Protein AF-A0A9P1H742-F1 (afdb_monomer_lite)

Sequence (210 aa):
MGEQTYDDGISDISDKVGVILSELGEQEESYAHGLDEARNALKSIRNTEKSVQPSRDSKSKIADEIQKLKFKEPQSPRLVVLEQELVRAEAENLVAEAQLSNVTRQKLKEAYNAEFLATIERAEKQLILAKHGRRLLALLDDAPMVPGDRRPVYPHGAQARQILNDAEDDLRDWRPEADAYGTPESRSPTNSFRGRISQLMKQMRLILPQ

Structure (mmCIF, N/CA/C/O backbone):
data_AF-A0A9P1H742-F1
#
_entry.id   AF-A0A9P1H742-F1
#
loop_
_atom_site.group_PDB
_atom_site.id
_atom_site.type_symbol
_atom_site.label_atom_id
_atom_site.label_alt_id
_atom_site.label_comp_id
_atom_site.label_asym_id
_atom_site.label_entity_id
_atom_site.label_seq_id
_atom_site.pdbx_PDB_ins_code
_atom_site.Cartn_x
_atom_site.Cartn_y
_atom_site.Cartn_z
_atom_site.occupancy
_atom_site.B_iso_or_equiv
_atom_site.auth_seq_id
_atom_site.auth_comp_id
_atom_site.auth_asym_id
_atom_site.auth_atom_id
_atom_site.pdbx_PDB_model_num
ATOM 1 N N . MET A 1 1 ? 23.689 12.671 -16.572 1.00 54.28 1 MET A N 1
ATOM 2 C CA . MET A 1 1 ? 24.929 11.915 -16.240 1.00 54.28 1 MET A CA 1
ATOM 3 C C . MET A 1 1 ? 25.725 11.761 -17.531 1.00 54.28 1 MET A C 1
ATOM 5 O O . MET A 1 1 ? 25.100 11.707 -18.572 1.00 54.28 1 MET A O 1
ATOM 9 N N . GLY A 1 2 ? 27.062 11.721 -17.518 1.00 60.31 2 GLY A N 1
ATOM 10 C CA . GLY A 1 2 ? 27.837 11.441 -18.744 1.00 60.31 2 GLY A CA 1
ATOM 11 C C . GLY A 1 2 ? 27.998 12.591 -19.753 1.00 60.31 2 GLY A C 1
ATOM 12 O O . GLY A 1 2 ? 28.730 12.420 -20.718 1.00 60.31 2 GLY A O 1
ATOM 13 N N . GLU A 1 3 ? 27.437 13.779 -19.513 1.00 60.44 3 GLU A N 1
ATOM 14 C CA . GLU A 1 3 ? 27.569 14.954 -20.406 1.00 60.44 3 GLU A CA 1
ATOM 15 C C . GLU A 1 3 ? 29.028 15.339 -20.712 1.00 60.44 3 GLU A C 1
ATOM 17 O O . GLU A 1 3 ? 29.344 15.814 -21.796 1.00 60.44 3 GLU A O 1
ATOM 22 N N . GLN A 1 4 ? 29.948 15.071 -19.781 1.00 68.62 4 GLN A N 1
ATOM 23 C CA . GLN A 1 4 ? 31.378 15.352 -19.955 1.00 68.62 4 GLN A CA 1
ATOM 24 C C . GLN A 1 4 ? 32.084 14.384 -20.918 1.00 68.62 4 GLN A C 1
ATOM 26 O O . GLN A 1 4 ? 33.237 14.616 -21.276 1.00 68.62 4 GLN A O 1
ATOM 31 N N . THR A 1 5 ? 31.417 13.298 -21.325 1.00 71.62 5 THR A N 1
ATOM 32 C CA . THR A 1 5 ? 31.953 12.330 -22.293 1.00 71.62 5 THR A CA 1
ATOM 33 C C . THR A 1 5 ? 31.688 12.733 -23.742 1.00 71.62 5 THR A C 1
ATOM 35 O O . THR A 1 5 ? 32.347 12.196 -24.628 1.00 71.62 5 THR A O 1
ATOM 38 N N . TYR A 1 6 ? 30.769 13.684 -23.980 1.00 75.00 6 TYR A N 1
ATOM 39 C CA . TYR A 1 6 ? 30.275 14.049 -25.316 1.00 75.00 6 TYR A CA 1
ATOM 40 C C . TYR A 1 6 ? 29.787 12.832 -26.129 1.00 75.00 6 TYR A C 1
ATOM 42 O O . TYR A 1 6 ? 29.908 12.803 -27.352 1.00 75.00 6 TYR A O 1
ATOM 50 N N . ASP A 1 7 ? 29.279 11.807 -25.438 1.00 87.19 7 ASP A N 1
ATOM 51 C CA . ASP A 1 7 ? 28.741 10.585 -26.027 1.00 87.19 7 ASP A CA 1
ATOM 52 C C . ASP A 1 7 ? 27.216 10.698 -26.146 1.00 87.19 7 ASP A C 1
ATOM 54 O O . ASP A 1 7 ? 26.488 10.622 -25.150 1.00 87.19 7 ASP A O 1
ATOM 58 N N . ASP A 1 8 ? 26.743 10.886 -27.379 1.00 89.19 8 ASP A N 1
ATOM 59 C CA . ASP A 1 8 ? 25.321 11.047 -27.696 1.00 89.19 8 ASP A CA 1
ATOM 60 C C . ASP A 1 8 ? 24.476 9.856 -27.216 1.00 89.19 8 ASP A C 1
ATOM 62 O O . ASP A 1 8 ? 23.338 10.042 -26.7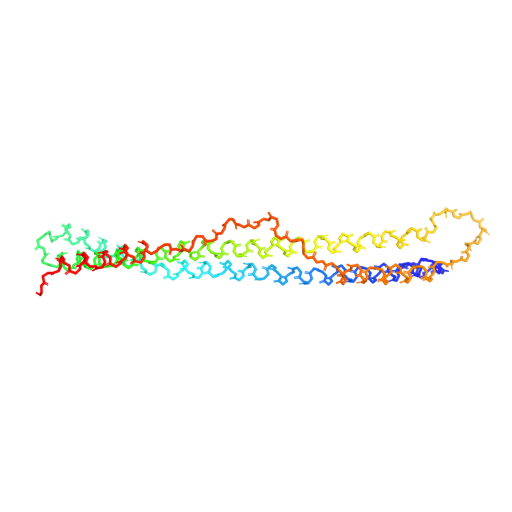85 1.00 89.19 8 ASP A O 1
ATOM 66 N N . GLY A 1 9 ? 25.030 8.636 -27.246 1.00 91.69 9 GLY A N 1
ATOM 67 C CA . GLY A 1 9 ? 24.339 7.434 -26.785 1.00 91.69 9 GLY A CA 1
ATOM 68 C C . GLY A 1 9 ? 24.156 7.428 -25.271 1.00 91.69 9 GLY A C 1
ATOM 69 O O . GLY A 1 9 ? 23.067 7.133 -24.779 1.00 91.69 9 GLY A O 1
ATOM 70 N N . ILE A 1 10 ? 25.189 7.816 -24.518 1.00 93.25 10 ILE A N 1
ATOM 71 C CA . ILE A 1 10 ? 25.082 7.952 -23.058 1.00 93.25 10 ILE A CA 1
ATOM 72 C C . ILE A 1 10 ? 24.072 9.043 -22.698 1.00 93.25 10 ILE A C 1
ATOM 74 O O . ILE A 1 10 ? 23.239 8.815 -21.820 1.00 93.25 10 ILE A O 1
ATOM 78 N N . SER A 1 11 ? 24.117 10.197 -23.374 1.00 92.56 11 SER A N 1
ATOM 79 C CA . SER A 1 11 ? 23.165 11.287 -23.137 1.00 92.56 11 SER A CA 1
ATOM 80 C C . SER A 1 11 ? 21.729 10.807 -23.358 1.00 92.56 11 SER A C 1
ATOM 82 O O . SER A 1 11 ? 20.929 10.832 -22.424 1.00 92.56 11 SER A O 1
ATOM 84 N N . ASP A 1 12 ? 21.435 10.269 -24.547 1.00 93.94 12 ASP A N 1
ATOM 85 C CA . ASP A 1 12 ? 20.087 9.852 -24.941 1.00 93.94 12 ASP A CA 1
ATOM 86 C C . ASP A 1 12 ? 19.509 8.755 -24.036 1.00 93.94 12 ASP A C 1
ATOM 88 O O . ASP A 1 12 ? 18.357 8.841 -23.598 1.00 93.94 12 ASP A O 1
ATOM 92 N N . ILE A 1 13 ? 20.307 7.727 -23.730 1.00 96.06 13 ILE A N 1
ATOM 93 C CA . ILE A 1 13 ? 19.869 6.625 -22.869 1.00 96.06 13 ILE A CA 1
ATOM 94 C C . ILE A 1 13 ? 19.706 7.097 -21.426 1.00 96.06 13 ILE A C 1
ATOM 96 O O . ILE A 1 13 ? 18.728 6.717 -20.783 1.00 96.06 13 ILE A O 1
ATOM 100 N N . SER A 1 14 ? 20.602 7.944 -20.911 1.00 95.44 14 SER A N 1
ATOM 101 C CA . SER A 1 14 ? 20.490 8.441 -19.536 1.00 95.44 14 SER A CA 1
ATOM 102 C C . SER A 1 14 ? 19.259 9.327 -19.328 1.00 95.44 14 SER A C 1
ATOM 104 O O . SER A 1 14 ? 18.587 9.179 -18.306 1.00 95.44 14 SER A O 1
ATOM 106 N N . ASP A 1 15 ? 18.898 10.152 -20.316 1.00 95.19 15 ASP A N 1
ATOM 107 C CA . ASP A 1 15 ? 17.682 10.969 -20.279 1.00 95.19 15 ASP A CA 1
ATOM 108 C C . ASP A 1 15 ? 16.426 10.088 -20.223 1.00 95.19 15 ASP A C 1
ATOM 110 O O . ASP A 1 15 ? 15.534 10.299 -19.401 1.00 95.19 15 ASP A O 1
ATOM 114 N N . LYS A 1 16 ? 16.370 9.037 -21.050 1.00 96.81 16 LYS A N 1
ATOM 115 C CA . LYS A 1 16 ? 15.223 8.113 -21.106 1.00 96.81 16 LYS A CA 1
ATOM 116 C C . LYS A 1 16 ? 15.131 7.208 -19.884 1.00 96.81 16 LYS A C 1
ATOM 118 O O . LYS A 1 16 ? 14.034 6.933 -19.407 1.00 96.81 16 LYS A O 1
ATOM 123 N N . VAL A 1 17 ? 16.268 6.773 -19.344 1.00 97.75 17 VAL A N 1
ATOM 124 C CA . VAL A 1 17 ? 16.312 6.093 -18.043 1.00 97.75 17 VAL A CA 1
ATOM 125 C C . VAL A 1 17 ? 15.802 7.028 -16.947 1.00 97.75 17 VAL A C 1
ATOM 127 O O . VAL A 1 17 ? 15.064 6.576 -16.079 1.00 97.75 17 VAL A O 1
ATOM 130 N N . GLY A 1 18 ? 16.118 8.325 -17.020 1.00 97.31 18 GLY A N 1
ATOM 131 C CA . GLY A 1 18 ? 15.542 9.349 -16.150 1.00 97.31 18 GLY A CA 1
ATOM 132 C C . GLY A 1 18 ? 14.013 9.334 -16.159 1.00 97.31 18 GLY A C 1
ATOM 133 O O . GLY A 1 18 ? 13.414 9.293 -15.091 1.00 97.31 18 GLY A O 1
ATOM 134 N N . VAL A 1 19 ? 13.388 9.253 -17.339 1.00 97.88 19 VAL A N 1
ATOM 135 C CA . VAL A 1 19 ? 11.921 9.139 -17.472 1.00 97.88 19 VAL A CA 1
ATOM 136 C C . VAL A 1 19 ? 11.381 7.880 -16.782 1.00 97.88 19 VAL A C 1
ATOM 138 O O . VAL A 1 19 ? 10.447 7.973 -15.993 1.00 97.88 19 VAL A O 1
ATOM 141 N N . ILE A 1 20 ? 11.997 6.711 -17.006 1.00 97.94 20 ILE A N 1
ATOM 142 C CA . ILE A 1 20 ? 11.591 5.460 -16.336 1.00 97.94 20 ILE A CA 1
ATOM 143 C C . ILE A 1 20 ? 11.719 5.572 -14.808 1.00 97.94 20 ILE A C 1
ATOM 145 O O . ILE A 1 20 ? 10.862 5.081 -14.077 1.00 97.94 20 ILE A O 1
ATOM 149 N N . LEU A 1 21 ? 12.786 6.206 -14.311 1.00 97.31 21 LEU A N 1
ATOM 150 C CA . LEU A 1 21 ? 13.003 6.404 -12.875 1.00 97.31 21 LEU A CA 1
ATOM 151 C C . LEU A 1 21 ? 12.005 7.397 -12.267 1.00 97.31 21 LEU A C 1
ATOM 153 O O . LEU A 1 21 ? 11.572 7.186 -11.136 1.00 97.31 21 LEU A O 1
ATOM 157 N N . SER A 1 22 ? 11.630 8.447 -13.001 1.00 97.31 22 SER A N 1
ATOM 158 C CA . SER A 1 22 ? 10.560 9.364 -12.597 1.00 97.31 22 SER A CA 1
ATOM 159 C C . SER A 1 22 ? 9.235 8.623 -12.449 1.00 97.31 22 SER A C 1
ATOM 161 O O . SER A 1 22 ? 8.614 8.712 -11.394 1.00 97.31 22 SER A O 1
ATOM 163 N N . GLU A 1 23 ? 8.869 7.808 -13.437 1.00 97.44 23 GLU A N 1
ATOM 164 C CA . GLU A 1 23 ? 7.641 7.010 -13.408 1.00 97.44 23 GLU A CA 1
ATOM 165 C C . GLU A 1 23 ? 7.644 5.984 -12.259 1.00 97.44 23 GLU A C 1
ATOM 167 O O . GLU A 1 23 ? 6.651 5.825 -11.555 1.00 97.44 23 GLU A O 1
ATOM 172 N N . LEU A 1 24 ? 8.783 5.334 -11.979 1.00 95.69 24 LEU A N 1
ATOM 173 C CA . LEU A 1 24 ? 8.934 4.481 -10.789 1.00 95.69 24 LEU A CA 1
ATOM 174 C C . LEU A 1 24 ? 8.651 5.247 -9.486 1.00 95.69 24 LEU A C 1
ATOM 176 O O . LEU A 1 24 ? 8.107 4.661 -8.550 1.00 95.69 24 LEU A O 1
ATOM 180 N N . GLY A 1 25 ? 9.009 6.533 -9.428 1.00 95.38 25 GLY A N 1
ATOM 181 C CA . GLY A 1 25 ? 8.691 7.423 -8.314 1.00 95.38 25 GLY A CA 1
ATOM 182 C C . GLY A 1 25 ? 7.193 7.705 -8.180 1.00 95.38 25 GLY A C 1
ATOM 183 O O . GLY A 1 25 ? 6.672 7.660 -7.067 1.00 95.38 25 GLY A O 1
ATOM 184 N N . GLU A 1 26 ? 6.485 7.913 -9.292 1.00 94.69 26 GLU A N 1
ATOM 185 C CA . GLU A 1 26 ? 5.024 8.102 -9.295 1.00 94.69 26 GLU A CA 1
ATOM 186 C C . GLU A 1 26 ? 4.288 6.858 -8.764 1.00 94.69 26 GLU A C 1
ATOM 188 O O . GLU A 1 26 ? 3.326 6.968 -7.998 1.00 94.69 26 GLU A O 1
ATOM 193 N N . GLN A 1 27 ? 4.796 5.656 -9.066 1.00 95.31 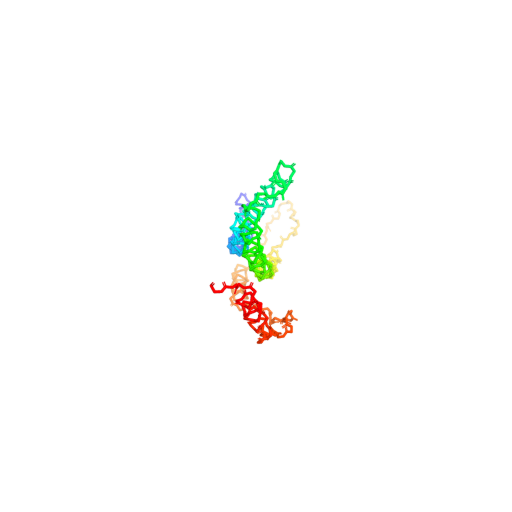27 GLN A N 1
ATOM 194 C CA . GLN A 1 27 ? 4.242 4.414 -8.512 1.00 95.31 27 GLN A CA 1
ATOM 195 C C . GLN A 1 27 ? 4.388 4.321 -6.981 1.00 95.31 27 GLN A C 1
ATOM 197 O O . GLN A 1 27 ? 3.531 3.736 -6.316 1.00 95.31 27 GLN A O 1
ATOM 202 N N . GLU A 1 28 ? 5.437 4.906 -6.393 1.00 96.25 28 GLU A N 1
ATOM 203 C CA . GLU A 1 28 ? 5.601 4.949 -4.933 1.00 96.25 28 GLU A CA 1
ATOM 204 C C . GLU A 1 28 ? 4.621 5.927 -4.267 1.00 96.25 28 GLU A C 1
ATOM 206 O O . GLU A 1 28 ? 4.132 5.648 -3.170 1.00 96.25 28 GLU A O 1
ATOM 211 N N . GLU A 1 29 ? 4.278 7.038 -4.926 1.00 95.25 29 GLU A N 1
ATOM 212 C CA . GLU A 1 29 ? 3.244 7.961 -4.439 1.00 95.25 29 GLU A CA 1
ATOM 213 C C . GLU A 1 29 ? 1.861 7.292 -4.437 1.00 95.25 29 GLU A C 1
ATOM 215 O O . GLU A 1 29 ? 1.155 7.315 -3.424 1.00 95.25 29 GLU A O 1
ATOM 220 N N . SER A 1 30 ? 1.510 6.595 -5.523 1.00 92.75 30 SER A N 1
ATOM 221 C CA . SER A 1 30 ? 0.274 5.805 -5.596 1.00 92.75 30 SER A CA 1
ATOM 222 C C . SER A 1 30 ? 0.216 4.720 -4.509 1.00 92.75 30 SER A C 1
ATOM 224 O O . SER A 1 30 ? -0.783 4.589 -3.794 1.00 92.75 30 SER A O 1
ATOM 226 N N . TYR A 1 31 ? 1.319 3.994 -4.301 1.00 96.88 31 TYR A N 1
ATOM 227 C CA . TYR A 1 31 ? 1.418 2.991 -3.241 1.00 96.88 31 TYR A CA 1
ATOM 228 C C . TYR A 1 31 ? 1.253 3.596 -1.838 1.00 96.88 31 TYR A C 1
ATOM 230 O O . TYR A 1 31 ? 0.557 3.025 -0.991 1.00 96.88 31 TYR A O 1
ATOM 238 N N . ALA A 1 32 ? 1.840 4.769 -1.583 1.00 97.31 32 ALA A N 1
ATOM 239 C CA . ALA A 1 32 ? 1.686 5.472 -0.313 1.00 97.31 32 ALA A CA 1
ATOM 240 C C . ALA A 1 32 ? 0.215 5.815 -0.017 1.00 97.31 32 ALA A C 1
ATOM 242 O O . ALA A 1 32 ? -0.232 5.633 1.120 1.00 97.31 32 ALA A O 1
ATOM 243 N N . HIS A 1 33 ? -0.559 6.222 -1.029 1.00 94.56 33 HIS A N 1
ATOM 244 C CA . HIS A 1 33 ? -2.001 6.434 -0.879 1.00 94.56 33 HIS A CA 1
ATOM 245 C C . HIS A 1 33 ? -2.743 5.152 -0.476 1.00 94.56 33 HIS A C 1
ATOM 247 O O . HIS A 1 33 ? -3.530 5.180 0.472 1.00 94.56 33 HIS A O 1
ATOM 253 N N . GLY A 1 34 ? -2.442 4.014 -1.111 1.00 91.44 34 GLY A N 1
ATOM 254 C CA . GLY A 1 34 ? -3.025 2.720 -0.733 1.00 91.44 34 GLY A CA 1
ATOM 255 C C . GLY A 1 34 ? -2.703 2.310 0.714 1.00 91.44 34 GLY A C 1
ATOM 256 O O . GLY A 1 34 ? -3.569 1.820 1.446 1.00 91.44 34 GLY A O 1
ATOM 257 N N . LEU A 1 35 ? -1.482 2.584 1.186 1.00 96.50 35 LEU A N 1
ATOM 258 C CA . LEU A 1 35 ? -1.107 2.354 2.588 1.00 96.50 35 LEU A CA 1
ATOM 259 C C . LEU A 1 35 ? -1.863 3.258 3.569 1.00 96.50 35 LEU A C 1
ATOM 261 O O . LEU A 1 35 ? -2.176 2.838 4.691 1.00 96.50 35 LEU A O 1
ATOM 265 N N . ASP A 1 36 ? -2.165 4.494 3.179 1.00 97.81 36 ASP A N 1
ATOM 266 C CA . ASP A 1 36 ? -2.952 5.406 4.006 1.00 97.81 36 ASP A CA 1
ATOM 267 C C . ASP A 1 36 ? -4.408 4.944 4.151 1.00 97.81 36 ASP A C 1
ATOM 269 O O . ASP A 1 36 ? -4.974 5.044 5.248 1.00 97.81 36 ASP A O 1
ATOM 273 N N . GLU A 1 37 ? -5.001 4.363 3.106 1.00 94.12 37 GLU A N 1
ATOM 274 C CA . GLU A 1 37 ? -6.321 3.726 3.183 1.00 94.12 37 GLU A CA 1
ATOM 275 C C . GLU A 1 37 ? -6.332 2.564 4.184 1.00 94.12 37 GLU A C 1
ATOM 277 O O . GLU A 1 37 ? -7.158 2.545 5.109 1.00 94.12 37 GLU A O 1
ATOM 282 N N . ALA A 1 38 ? -5.359 1.652 4.080 1.00 96.38 38 ALA A N 1
ATOM 283 C CA . ALA A 1 38 ? -5.197 0.542 5.017 1.00 96.38 38 ALA A CA 1
ATOM 284 C C . ALA A 1 38 ? -5.050 1.043 6.465 1.00 96.38 38 ALA A C 1
ATOM 286 O O . ALA A 1 38 ? -5.739 0.587 7.389 1.00 96.38 38 ALA A O 1
ATOM 287 N N . ARG A 1 39 ? -4.217 2.069 6.675 1.00 98.12 39 ARG A N 1
ATOM 288 C CA . ARG A 1 39 ? -4.045 2.714 7.983 1.00 98.12 39 ARG A CA 1
ATOM 289 C C . ARG A 1 39 ? -5.329 3.332 8.512 1.00 98.12 39 ARG A C 1
ATOM 291 O O . ARG A 1 39 ? -5.574 3.271 9.719 1.00 98.12 39 ARG A O 1
ATOM 298 N N . ASN A 1 40 ? -6.145 3.945 7.663 1.00 97.75 40 ASN A N 1
ATOM 299 C CA . ASN A 1 40 ? -7.406 4.547 8.082 1.00 97.75 40 ASN A CA 1
ATOM 300 C C . ASN A 1 40 ? -8.407 3.488 8.564 1.00 97.75 40 ASN A C 1
ATOM 302 O O . ASN A 1 40 ? -9.036 3.691 9.607 1.00 97.75 40 ASN A O 1
ATOM 306 N N . ALA A 1 41 ? -8.473 2.326 7.908 1.00 96.31 41 ALA A N 1
ATOM 307 C CA . ALA A 1 41 ? -9.270 1.195 8.384 1.00 96.31 41 ALA A CA 1
ATOM 308 C C . ALA A 1 41 ? -8.787 0.679 9.757 1.00 96.31 41 ALA A C 1
ATOM 310 O O . ALA A 1 41 ? -9.600 0.475 10.664 1.00 96.31 41 ALA A O 1
ATOM 311 N N . LEU A 1 42 ? -7.471 0.565 9.975 1.00 97.88 42 LEU A N 1
ATOM 312 C CA . LEU A 1 42 ? -6.909 0.191 11.284 1.00 97.88 42 LEU A CA 1
ATOM 313 C C . LEU A 1 42 ? -7.187 1.246 12.371 1.00 97.88 42 LEU A C 1
ATOM 315 O O . LEU A 1 42 ? -7.487 0.902 13.519 1.00 97.88 42 LEU A O 1
ATOM 319 N N . LYS A 1 43 ? -7.157 2.543 12.029 1.00 98.25 43 LYS A N 1
ATOM 320 C CA . LYS A 1 43 ? -7.564 3.616 12.955 1.00 98.25 43 LYS A CA 1
ATOM 321 C C . LYS A 1 43 ? -9.022 3.453 13.383 1.00 98.25 43 LYS A C 1
ATOM 323 O O . LYS A 1 43 ? -9.319 3.713 14.550 1.00 98.25 43 LYS A O 1
ATOM 328 N N . SER A 1 44 ? -9.917 3.016 12.491 1.00 97.25 44 SER A N 1
ATOM 329 C CA . SER A 1 44 ? -11.311 2.731 12.850 1.00 97.25 44 SER A CA 1
ATOM 330 C C . SER A 1 44 ? -11.411 1.644 13.919 1.00 97.25 44 SER A C 1
ATOM 332 O O . SER A 1 44 ? -12.112 1.863 14.901 1.00 97.25 44 SER A O 1
ATOM 334 N N . ILE A 1 45 ? -10.654 0.543 13.797 1.00 98.06 45 ILE A N 1
ATOM 335 C CA . ILE A 1 45 ? -10.604 -0.526 14.817 1.00 98.06 45 ILE A CA 1
ATOM 336 C C . ILE A 1 45 ? -10.225 0.057 16.177 1.00 98.06 45 ILE A C 1
ATOM 338 O O . ILE A 1 45 ? -10.976 -0.059 17.143 1.00 98.06 45 ILE A O 1
ATOM 342 N N . ARG A 1 46 ? -9.097 0.771 16.234 1.00 98.25 46 ARG A N 1
ATOM 343 C CA . ARG A 1 46 ? -8.599 1.395 17.466 1.00 98.25 46 ARG A CA 1
ATOM 344 C C . ARG A 1 46 ? -9.617 2.366 18.076 1.00 98.25 46 ARG A C 1
ATOM 346 O O . ARG A 1 46 ? -9.752 2.452 19.295 1.00 98.25 46 ARG A O 1
ATOM 353 N N . ASN A 1 47 ? -10.304 3.151 17.248 1.00 97.88 47 ASN A N 1
ATOM 354 C CA . ASN A 1 47 ? -11.312 4.097 17.724 1.00 97.88 47 ASN A CA 1
ATOM 355 C C . ASN A 1 47 ? -12.537 3.361 18.295 1.00 97.88 47 ASN A C 1
ATOM 357 O O . ASN A 1 47 ? -13.040 3.758 19.346 1.00 97.88 47 ASN A O 1
ATOM 361 N N . THR A 1 48 ? -12.969 2.265 17.665 1.00 96.94 48 THR A N 1
ATOM 362 C CA . THR A 1 48 ? -14.030 1.399 18.195 1.00 96.94 48 THR A CA 1
ATOM 363 C C . THR A 1 48 ? -13.613 0.759 19.518 1.00 96.94 48 THR A C 1
ATOM 365 O O . THR A 1 48 ? -14.371 0.838 20.482 1.00 96.94 48 THR A O 1
ATOM 368 N N . GLU A 1 49 ? -12.394 0.228 19.630 1.00 97.19 49 GLU A N 1
ATOM 369 C CA . GLU A 1 49 ? -11.866 -0.317 20.891 1.00 97.19 49 GLU A CA 1
ATOM 370 C C . GLU A 1 49 ? -11.908 0.710 22.024 1.00 97.19 49 GLU A C 1
ATOM 372 O O . GLU A 1 49 ? -12.382 0.410 23.120 1.00 97.19 49 GLU A O 1
ATOM 377 N N . LYS A 1 50 ? -11.471 1.947 21.753 1.00 98.00 50 LYS A N 1
ATOM 378 C CA . LYS A 1 50 ? -11.554 3.048 22.722 1.00 98.00 50 LYS A CA 1
ATOM 379 C C . LYS A 1 50 ? -12.993 3.352 23.130 1.00 98.00 50 LYS A C 1
ATOM 381 O O . LYS A 1 50 ? -13.235 3.619 24.301 1.00 98.00 50 LYS A O 1
ATOM 386 N N . SER A 1 51 ? -13.940 3.292 22.194 1.00 96.81 51 SER A N 1
ATOM 387 C CA . SER A 1 51 ? -15.356 3.560 22.477 1.00 96.81 51 SER A CA 1
ATOM 388 C C . SER A 1 51 ? -16.034 2.486 23.337 1.00 96.81 51 SER A C 1
ATOM 390 O O . SER A 1 51 ? -17.029 2.785 23.990 1.00 96.81 51 SER A O 1
ATOM 392 N N . VAL A 1 52 ? -15.485 1.264 23.390 1.00 97.75 52 VAL A N 1
ATOM 393 C CA . VAL A 1 52 ? -15.997 0.170 24.239 1.00 97.75 52 VAL A CA 1
ATOM 394 C C . VAL A 1 52 ? -15.500 0.268 25.686 1.00 97.75 52 VAL A C 1
ATOM 396 O O . VAL A 1 52 ? -16.184 -0.194 26.599 1.00 97.75 52 VAL A O 1
ATOM 399 N N . GLN A 1 53 ? -14.354 0.916 25.931 1.00 97.62 53 GLN A N 1
ATOM 400 C CA . GLN A 1 53 ? -13.766 1.017 27.276 1.00 97.62 53 GLN A CA 1
ATOM 401 C C . GLN A 1 53 ? -14.721 1.569 28.352 1.00 97.62 53 GLN A C 1
ATOM 403 O O . GLN A 1 53 ? -14.818 0.945 29.405 1.00 97.62 53 GLN A O 1
ATOM 408 N N . PRO A 1 54 ? -15.515 2.633 28.111 1.00 97.75 54 PRO A N 1
ATOM 409 C CA . PRO A 1 54 ? -16.468 3.125 29.108 1.00 97.75 54 PRO A CA 1
ATOM 410 C C . PRO A 1 54 ? -17.486 2.074 29.574 1.00 97.75 54 PRO A C 1
ATOM 412 O O . PRO A 1 54 ? -17.862 2.063 30.744 1.00 97.75 54 PRO A O 1
ATOM 415 N N . SER A 1 55 ? -17.917 1.173 28.684 1.00 96.94 55 SER A N 1
ATOM 416 C CA . SER A 1 55 ? -18.857 0.100 29.031 1.00 96.94 55 SER A CA 1
ATOM 417 C C . SER A 1 55 ? -18.196 -0.972 29.907 1.00 96.94 55 SER A C 1
ATOM 419 O O . SER A 1 55 ? -18.782 -1.409 30.902 1.00 96.94 55 SER A O 1
ATOM 421 N N . ARG A 1 56 ? -16.939 -1.332 29.605 1.00 98.06 56 ARG A N 1
ATOM 422 C CA . ARG A 1 56 ? -16.121 -2.228 30.443 1.00 98.06 56 ARG A CA 1
ATOM 423 C C . ARG A 1 56 ? -15.907 -1.643 31.838 1.00 98.06 56 ARG A C 1
ATOM 425 O O . ARG A 1 56 ? -16.163 -2.322 32.832 1.00 98.06 56 ARG A O 1
ATOM 432 N N . ASP A 1 57 ? -15.509 -0.374 31.898 1.00 97.88 57 ASP A N 1
ATOM 433 C CA . ASP A 1 57 ? -15.261 0.346 33.146 1.00 97.88 57 ASP A CA 1
ATOM 434 C C . ASP A 1 57 ? -16.533 0.471 33.988 1.00 97.88 57 ASP A C 1
ATOM 436 O O . ASP A 1 57 ? -16.492 0.266 35.199 1.00 97.88 57 ASP A O 1
ATOM 440 N N . SER A 1 58 ? -17.673 0.790 33.365 1.00 97.00 58 SER A N 1
ATOM 441 C CA . SER A 1 58 ? -18.962 0.889 34.057 1.00 97.00 58 SER A CA 1
ATOM 442 C C . SER A 1 58 ? -19.368 -0.448 34.679 1.00 97.00 58 SER A C 1
ATOM 444 O O . SER A 1 58 ? -19.681 -0.481 35.870 1.00 97.00 58 SER A O 1
ATOM 446 N N . LYS A 1 59 ? -19.271 -1.554 33.926 1.00 97.69 59 LYS A N 1
ATOM 447 C CA . LYS A 1 59 ? -19.517 -2.904 34.455 1.00 97.69 59 LYS A CA 1
ATOM 448 C C . LYS A 1 59 ? -18.605 -3.211 35.650 1.00 97.69 59 LYS A C 1
ATOM 450 O O . LYS A 1 59 ? -19.088 -3.683 36.678 1.00 97.69 59 LYS A O 1
ATOM 455 N N . SER A 1 60 ? -17.300 -2.957 35.517 1.00 97.94 60 SER A N 1
ATOM 456 C CA . SER A 1 60 ? -16.323 -3.247 36.576 1.00 97.94 60 SER A CA 1
ATOM 457 C C . SER A 1 60 ? -16.598 -2.437 37.841 1.00 97.94 60 SER A C 1
ATOM 459 O O . SER A 1 60 ? -16.594 -2.993 38.934 1.00 97.94 60 SER A O 1
ATOM 461 N N . LYS A 1 61 ? -16.894 -1.138 37.701 1.00 98.06 61 LYS A N 1
ATOM 462 C CA . LYS A 1 61 ? -17.193 -0.253 38.836 1.00 98.06 61 LYS A CA 1
ATOM 463 C C . LYS A 1 61 ? -18.408 -0.730 39.629 1.00 98.06 61 LYS A C 1
ATOM 465 O O . LYS A 1 61 ? -18.321 -0.828 40.848 1.00 98.06 61 LYS A O 1
ATOM 470 N N . ILE A 1 62 ? -19.501 -1.089 38.950 1.00 97.38 62 ILE A N 1
ATOM 471 C CA . ILE A 1 62 ? -20.714 -1.589 39.617 1.00 97.38 62 ILE A CA 1
ATOM 472 C C . ILE A 1 62 ? -20.421 -2.918 40.333 1.00 97.38 62 ILE A C 1
ATOM 474 O O . ILE A 1 62 ? -20.829 -3.109 41.478 1.00 97.38 62 ILE A O 1
ATOM 478 N N . ALA A 1 63 ? -19.664 -3.823 39.704 1.00 97.56 63 ALA A N 1
ATOM 479 C CA . ALA A 1 63 ? -19.268 -5.085 40.331 1.00 97.56 63 ALA A CA 1
ATOM 480 C C . ALA A 1 63 ? -18.429 -4.869 41.608 1.00 97.56 63 ALA A C 1
ATOM 482 O O . ALA A 1 63 ? -18.688 -5.508 42.633 1.00 97.56 63 ALA A O 1
ATOM 483 N N . ASP A 1 64 ? -17.476 -3.934 41.578 1.00 97.88 64 ASP A N 1
ATOM 484 C CA . ASP A 1 64 ? -16.651 -3.577 42.736 1.00 97.88 64 ASP A CA 1
ATOM 485 C C . ASP A 1 64 ? -17.479 -2.937 43.862 1.00 97.88 64 ASP A C 1
ATOM 487 O O . ASP A 1 64 ? -17.249 -3.206 45.045 1.00 97.88 64 ASP A O 1
ATOM 491 N N . GLU A 1 65 ? -18.451 -2.088 43.517 1.00 96.94 65 GLU A N 1
ATOM 492 C CA . GLU A 1 65 ? -19.386 -1.484 44.473 1.00 96.94 65 GLU A CA 1
ATOM 493 C C . GLU A 1 65 ? -20.253 -2.542 45.160 1.00 96.94 65 GLU A C 1
ATOM 495 O O . GLU A 1 65 ? -20.387 -2.515 46.387 1.00 96.94 65 GLU A O 1
ATOM 500 N N . ILE A 1 66 ? -20.753 -3.528 44.407 1.00 96.94 66 ILE A N 1
ATOM 501 C CA . ILE A 1 66 ? -21.486 -4.673 44.962 1.00 96.94 66 ILE A CA 1
ATOM 502 C C . ILE A 1 66 ? -20.605 -5.454 45.934 1.00 96.94 66 ILE A C 1
ATOM 504 O O . ILE A 1 66 ? -21.045 -5.743 47.045 1.00 96.94 66 ILE A O 1
ATOM 508 N N . GLN A 1 67 ? -19.365 -5.791 45.564 1.00 96.75 67 GLN A N 1
ATOM 509 C CA . GLN A 1 67 ? -18.473 -6.543 46.454 1.00 96.75 67 GLN A CA 1
ATOM 510 C C . GLN A 1 67 ? -18.184 -5.785 47.753 1.00 96.75 67 GLN A C 1
ATOM 512 O O . GLN A 1 67 ? -18.279 -6.356 48.844 1.00 96.75 67 GLN A O 1
ATOM 517 N N . LYS A 1 68 ? -17.888 -4.484 47.654 1.00 96.62 68 LYS A N 1
ATOM 518 C CA . LYS A 1 68 ? -17.659 -3.625 48.824 1.00 96.62 68 LYS A CA 1
ATOM 519 C C . LYS A 1 68 ? -18.895 -3.545 49.718 1.00 96.62 68 LYS A C 1
ATOM 521 O O . LYS A 1 68 ? -18.753 -3.610 50.940 1.00 96.62 68 LYS A O 1
ATOM 526 N N . LEU A 1 69 ? -20.088 -3.415 49.135 1.00 95.50 69 LEU A N 1
ATOM 527 C CA . LEU A 1 69 ? -21.334 -3.327 49.893 1.00 95.50 69 LEU A CA 1
ATOM 528 C C . LEU A 1 69 ? -21.702 -4.670 50.536 1.00 95.50 69 LEU A C 1
ATOM 530 O O . LEU A 1 69 ? -22.055 -4.684 51.709 1.00 95.50 69 LEU A O 1
ATOM 534 N N . LYS A 1 70 ? -21.520 -5.798 49.836 1.00 94.44 70 LYS A N 1
ATOM 535 C CA . LYS A 1 70 ? -21.734 -7.148 50.391 1.00 94.44 70 LYS A CA 1
ATOM 536 C C . LYS A 1 70 ? -20.844 -7.426 51.600 1.00 94.44 70 LYS A C 1
ATOM 538 O O . LYS A 1 70 ? -21.297 -8.056 52.549 1.00 94.44 70 LYS A O 1
ATOM 543 N N . PHE A 1 71 ? -19.599 -6.949 51.579 1.00 95.12 71 PHE A N 1
ATOM 544 C CA . PHE A 1 71 ? -18.673 -7.121 52.698 1.00 95.12 71 PHE A CA 1
ATOM 545 C C . PHE A 1 71 ? -19.051 -6.273 53.923 1.00 95.12 71 PHE A C 1
ATOM 547 O O . PHE A 1 71 ? -18.930 -6.742 55.051 1.00 95.12 71 PHE A O 1
ATOM 554 N N . LYS A 1 72 ? -19.496 -5.027 53.716 1.00 95.56 72 LYS A N 1
ATOM 555 C CA . LYS A 1 72 ? -19.802 -4.087 54.809 1.00 95.56 72 LYS A CA 1
ATOM 556 C C . LYS A 1 72 ? -21.217 -4.239 55.366 1.00 95.56 72 LYS A C 1
ATOM 558 O O . LYS A 1 72 ? -21.404 -4.208 56.576 1.00 95.56 72 LYS A O 1
ATOM 563 N N . GLU A 1 73 ? -22.203 -4.370 54.485 1.00 94.62 73 GLU A N 1
ATOM 564 C CA . GLU A 1 73 ? -23.634 -4.341 54.801 1.00 94.62 73 GLU A CA 1
ATOM 565 C C . GLU A 1 73 ? -24.391 -5.386 53.955 1.00 94.62 73 GLU A C 1
ATOM 567 O O . GLU A 1 73 ? -25.122 -5.042 53.021 1.00 94.62 73 GLU A O 1
ATOM 572 N N . PRO A 1 74 ? -24.253 -6.686 54.269 1.00 90.81 74 PRO A N 1
ATOM 573 C CA . PRO A 1 74 ? -24.794 -7.774 53.449 1.00 90.81 74 PRO A CA 1
ATOM 574 C C . PRO A 1 74 ? -26.327 -7.797 53.341 1.00 90.81 74 PRO A C 1
ATOM 576 O O . PRO A 1 74 ? -26.858 -8.467 52.462 1.00 90.81 74 PRO A O 1
ATOM 579 N N . GLN A 1 75 ? -27.044 -7.083 54.213 1.00 92.12 75 GLN A N 1
ATOM 580 C CA . GLN A 1 75 ? -28.509 -6.968 54.173 1.00 92.12 75 GLN A CA 1
ATOM 581 C C . GLN A 1 75 ? -28.999 -5.610 53.652 1.00 92.12 75 GLN A C 1
ATOM 583 O O . GLN A 1 75 ? -30.171 -5.270 53.805 1.00 92.12 75 GLN A O 1
ATOM 588 N N . SER A 1 76 ? -28.115 -4.813 53.043 1.00 93.69 76 SER A N 1
ATOM 589 C CA . SER A 1 76 ? -28.498 -3.519 52.487 1.00 93.69 76 SER A CA 1
ATOM 590 C C . SER A 1 76 ? -29.481 -3.703 51.318 1.00 93.69 76 SER A C 1
ATOM 592 O O . SER A 1 76 ? -29.141 -4.382 50.347 1.00 93.69 76 SER A O 1
ATOM 594 N N . PRO A 1 77 ? -30.665 -3.060 51.324 1.00 91.81 77 PRO A N 1
ATOM 595 C CA . PRO A 1 77 ? -31.618 -3.145 50.212 1.00 91.81 77 PRO A CA 1
ATOM 596 C C . PRO A 1 77 ? -31.064 -2.541 48.910 1.00 91.81 77 PRO A C 1
ATOM 598 O O . PRO A 1 77 ? -31.532 -2.874 47.823 1.00 91.81 77 PRO A O 1
ATOM 601 N N . ARG A 1 78 ? -30.020 -1.699 48.998 1.00 93.62 78 ARG A N 1
ATOM 602 C CA . ARG A 1 78 ? -29.278 -1.173 47.840 1.00 93.62 78 ARG A CA 1
ATOM 603 C C . ARG A 1 78 ? -28.579 -2.256 47.018 1.00 93.62 78 ARG A C 1
ATOM 605 O O . ARG A 1 78 ? -28.329 -2.022 45.841 1.00 93.62 78 ARG A O 1
ATOM 612 N N . LEU A 1 79 ? -28.289 -3.424 47.600 1.00 94.75 79 LEU A N 1
ATOM 613 C CA . LEU A 1 79 ? -27.685 -4.538 46.865 1.00 94.75 79 LEU A CA 1
ATOM 614 C C . LEU A 1 79 ? -28.566 -4.996 45.704 1.00 94.75 79 LEU A C 1
ATOM 616 O O . LEU A 1 79 ? -28.048 -5.204 44.615 1.00 94.75 79 LEU A O 1
ATOM 620 N N . VAL A 1 80 ? -29.885 -5.067 45.906 1.00 94.44 80 VAL A N 1
ATOM 621 C CA . VAL A 1 80 ? -30.832 -5.488 44.861 1.00 94.44 80 VAL A CA 1
ATOM 622 C C . VAL A 1 80 ? -30.811 -4.514 43.680 1.00 94.44 80 VAL A C 1
ATOM 624 O O . VAL A 1 80 ? -30.832 -4.935 42.527 1.00 94.44 80 VAL A O 1
ATOM 627 N N . VAL A 1 81 ? -30.723 -3.211 43.962 1.00 95.38 81 VAL A N 1
ATOM 628 C CA . VAL A 1 81 ? -30.649 -2.167 42.929 1.00 95.38 81 VAL A CA 1
ATOM 629 C C . VAL A 1 81 ? -29.338 -2.272 42.148 1.00 95.38 81 VAL A C 1
ATOM 631 O O . VAL A 1 81 ? -29.368 -2.332 40.923 1.00 95.38 81 VAL A O 1
ATOM 634 N N . LEU A 1 82 ? -28.198 -2.369 42.840 1.00 96.44 82 LEU A N 1
ATOM 635 C CA . LEU A 1 82 ? -26.892 -2.505 42.188 1.00 96.44 82 LEU A CA 1
ATOM 636 C C . LEU A 1 82 ? -26.787 -3.799 41.368 1.00 96.44 82 LEU A C 1
ATOM 638 O O . LEU A 1 82 ? -26.200 -3.795 40.292 1.00 96.44 82 LEU A O 1
ATOM 642 N N . GLU A 1 83 ? -27.370 -4.905 41.835 1.00 96.38 83 GLU A N 1
ATOM 643 C CA . GLU A 1 83 ? -27.417 -6.161 41.078 1.00 96.38 83 GLU A CA 1
ATOM 644 C C . GLU A 1 83 ? -28.237 -6.015 39.787 1.00 96.38 83 GLU A C 1
ATOM 646 O O . GLU A 1 83 ? -27.815 -6.500 38.737 1.00 96.38 83 GLU A O 1
ATOM 651 N N . GLN A 1 84 ? -29.363 -5.297 39.824 1.00 96.00 84 GLN A N 1
ATOM 652 C CA . GLN A 1 84 ? -30.134 -4.980 38.618 1.00 96.00 84 GLN A CA 1
ATOM 653 C C . GLN A 1 84 ? -29.362 -4.055 37.663 1.00 96.00 84 GLN A C 1
ATOM 655 O O . GLN A 1 84 ? -29.365 -4.279 36.449 1.00 96.00 84 GLN A O 1
ATOM 660 N N . GLU A 1 85 ? -28.666 -3.046 38.190 1.00 96.88 85 GLU A N 1
ATOM 661 C CA . GLU A 1 85 ? -27.791 -2.169 37.402 1.00 96.88 85 GLU A CA 1
ATOM 662 C C . GLU A 1 85 ? -26.636 -2.946 36.762 1.00 96.88 85 GLU A C 1
ATOM 664 O O . GLU A 1 85 ? -26.333 -2.728 35.588 1.00 96.88 85 GLU A O 1
ATOM 669 N N . LEU A 1 86 ? -26.044 -3.907 37.481 1.00 97.19 86 LEU A N 1
ATOM 670 C CA . LEU A 1 86 ? -25.000 -4.776 36.947 1.00 97.19 86 LEU A CA 1
ATOM 671 C C . LEU A 1 86 ? -25.528 -5.599 35.771 1.00 97.19 86 LEU A C 1
ATOM 673 O O . LEU A 1 86 ? -24.894 -5.606 34.721 1.00 97.19 86 LEU A O 1
ATOM 677 N N . VAL A 1 87 ? -26.699 -6.233 35.900 1.00 97.75 87 VAL A N 1
ATOM 678 C CA . VAL A 1 87 ? -27.314 -7.006 34.802 1.00 97.75 87 VAL A CA 1
ATOM 679 C C . VAL A 1 87 ? -27.508 -6.137 33.555 1.00 97.75 87 VAL A C 1
ATOM 681 O O . VAL A 1 87 ? -27.258 -6.583 32.431 1.00 97.75 87 VAL A O 1
ATOM 684 N N . ARG A 1 88 ? -27.913 -4.874 33.731 1.00 95.88 88 ARG A N 1
ATOM 685 C CA . ARG A 1 88 ? -28.036 -3.926 32.619 1.00 95.88 88 ARG A CA 1
ATOM 686 C C . ARG A 1 88 ? -26.675 -3.580 32.006 1.00 95.88 88 ARG A C 1
ATOM 688 O O . ARG A 1 88 ? -26.534 -3.662 30.786 1.00 95.88 88 ARG A O 1
ATOM 695 N N . ALA A 1 89 ? -25.683 -3.241 32.827 1.00 97.19 89 ALA A N 1
ATOM 696 C CA . ALA A 1 89 ? -24.331 -2.923 32.367 1.00 97.19 89 ALA A CA 1
ATOM 697 C C . ALA A 1 89 ? -23.666 -4.113 31.650 1.00 97.19 89 ALA A C 1
ATOM 699 O O . ALA A 1 89 ? -22.937 -3.933 30.676 1.00 97.19 89 ALA A O 1
ATOM 700 N N . GLU A 1 90 ? -23.948 -5.345 32.079 1.00 97.38 90 GLU A N 1
ATOM 701 C CA . GLU A 1 90 ? -23.493 -6.562 31.406 1.00 97.38 90 GLU A CA 1
ATOM 702 C C . GLU A 1 9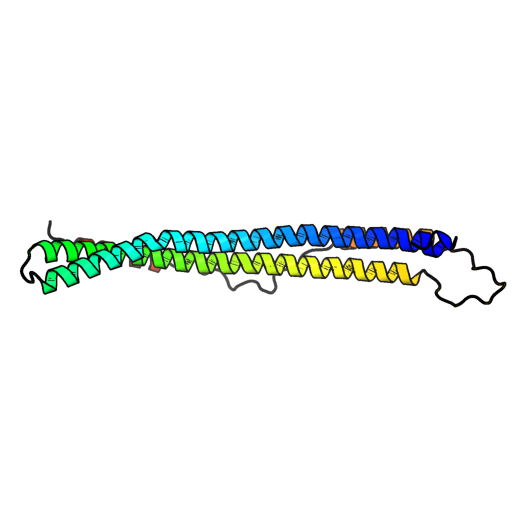0 ? -24.111 -6.733 30.021 1.00 97.38 90 GLU A C 1
ATOM 704 O O . GLU A 1 90 ? -23.392 -7.052 29.074 1.00 97.38 90 GLU A O 1
ATOM 709 N N . ALA A 1 91 ? -25.415 -6.488 29.880 1.00 96.25 91 ALA A N 1
ATOM 710 C CA . ALA A 1 91 ? -26.080 -6.542 28.583 1.00 96.25 91 ALA A CA 1
ATOM 711 C C . ALA A 1 91 ? -25.528 -5.479 27.617 1.00 96.25 91 ALA A C 1
ATOM 713 O O . ALA A 1 91 ? -25.254 -5.787 26.456 1.00 96.25 91 ALA A O 1
ATOM 714 N N . GLU A 1 92 ? -25.322 -4.249 28.095 1.00 96.06 92 GLU A N 1
ATOM 715 C CA . GLU A 1 92 ? -24.726 -3.162 27.309 1.00 96.06 92 GLU A CA 1
ATOM 716 C C . GLU A 1 92 ? -23.292 -3.509 26.866 1.00 96.06 92 GLU A C 1
ATOM 718 O O . GLU A 1 92 ? -22.958 -3.364 25.686 1.00 96.06 92 GLU A O 1
ATOM 723 N N . ASN A 1 93 ? -22.479 -4.070 27.768 1.00 97.31 93 ASN A N 1
ATOM 724 C CA . ASN A 1 93 ? -21.118 -4.516 27.465 1.00 97.31 93 ASN A CA 1
ATOM 725 C C . ASN A 1 93 ? -21.102 -5.659 26.435 1.00 97.31 93 ASN A C 1
ATOM 727 O O . ASN A 1 93 ? -20.359 -5.601 25.460 1.00 97.31 93 ASN A O 1
ATOM 731 N N . LEU A 1 94 ? -21.982 -6.658 26.559 1.00 97.88 94 LEU A N 1
ATOM 732 C CA . LEU A 1 94 ? -22.085 -7.743 25.572 1.00 97.88 94 LEU A CA 1
ATOM 733 C C . LEU A 1 94 ? -22.392 -7.229 24.158 1.00 97.88 94 LEU A C 1
ATOM 735 O O . LEU A 1 94 ? -21.835 -7.736 23.181 1.00 97.88 94 LEU A O 1
ATOM 739 N N . VAL A 1 95 ? -23.262 -6.223 24.034 1.00 97.25 95 VAL A N 1
ATOM 740 C CA . VAL A 1 95 ? -23.558 -5.590 22.741 1.00 97.25 95 VAL A CA 1
ATOM 741 C C . VAL A 1 95 ? -22.334 -4.841 22.212 1.00 97.25 95 VAL A C 1
ATOM 743 O O . VAL A 1 95 ? -21.990 -5.009 21.040 1.00 97.25 95 VAL A O 1
ATOM 746 N N . ALA A 1 96 ? -21.658 -4.064 23.062 1.00 96.75 96 ALA A N 1
ATOM 747 C CA . ALA A 1 96 ? -20.461 -3.311 22.693 1.00 96.75 96 ALA A CA 1
ATOM 748 C C . ALA A 1 96 ? -19.308 -4.229 22.237 1.00 96.75 96 ALA A C 1
ATOM 750 O O . ALA A 1 96 ? -18.684 -3.978 21.207 1.00 96.75 96 ALA A O 1
ATOM 751 N N . GLU A 1 97 ? -19.072 -5.341 22.935 1.00 97.75 97 GLU A N 1
ATOM 752 C CA . GLU A 1 97 ? -18.057 -6.341 22.574 1.00 97.75 97 GLU A CA 1
ATOM 753 C C . GLU A 1 97 ? -18.385 -7.055 21.260 1.00 97.75 97 GLU A C 1
ATOM 755 O O . GLU A 1 97 ? -17.508 -7.265 20.418 1.00 97.75 97 GLU A O 1
ATOM 760 N N . ALA A 1 98 ? -19.658 -7.398 21.037 1.00 97.56 98 ALA A N 1
ATOM 761 C CA . ALA A 1 98 ? -20.089 -7.988 19.773 1.00 97.56 98 ALA A CA 1
ATOM 762 C C . ALA A 1 98 ? -19.883 -7.013 18.602 1.00 97.56 98 ALA A C 1
ATOM 764 O O . ALA A 1 98 ? -19.430 -7.417 17.528 1.00 97.56 98 ALA A O 1
ATOM 765 N N . GLN A 1 99 ? -20.181 -5.726 18.804 1.00 95.88 99 GLN A N 1
ATOM 766 C CA . GLN A 1 99 ? -19.920 -4.680 17.815 1.00 95.88 99 GLN A CA 1
ATOM 767 C C . GLN A 1 99 ? -18.426 -4.524 17.541 1.00 95.88 99 GLN A C 1
ATOM 769 O O . GLN A 1 99 ? -18.035 -4.515 16.374 1.00 95.88 99 GLN A O 1
ATOM 774 N N . LEU A 1 100 ? -17.595 -4.477 18.586 1.00 97.81 100 LEU A N 1
ATOM 775 C CA . LEU A 1 100 ? -16.145 -4.433 18.444 1.00 97.81 100 LEU A CA 1
ATOM 776 C C . LEU A 1 100 ? -15.634 -5.623 17.631 1.00 97.81 100 LEU A C 1
ATOM 778 O O . LEU A 1 100 ? -14.947 -5.424 16.637 1.00 97.81 100 LEU A O 1
ATOM 782 N N . SER A 1 101 ? -16.030 -6.849 17.978 1.00 97.88 101 SER A N 1
ATOM 783 C CA . SER A 1 101 ? -15.600 -8.051 17.255 1.00 97.88 101 SER A CA 1
ATOM 784 C C . SER A 1 101 ? -15.964 -8.004 15.764 1.00 97.88 101 SER A C 1
ATOM 786 O O . SER A 1 101 ? -15.133 -8.313 14.903 1.00 97.88 101 SER A O 1
ATOM 788 N N . ASN A 1 102 ? -17.188 -7.571 15.446 1.00 97.06 102 ASN A N 1
ATOM 789 C CA . ASN A 1 102 ? -17.660 -7.455 14.068 1.00 97.06 102 ASN A CA 1
ATOM 790 C C . ASN A 1 102 ? -16.884 -6.386 13.285 1.00 97.06 102 ASN A C 1
ATOM 792 O O . ASN A 1 102 ? -16.419 -6.662 12.177 1.00 97.06 102 ASN A O 1
ATOM 796 N N . VAL A 1 103 ? -16.706 -5.195 13.866 1.00 97.00 103 VAL A N 1
ATOM 797 C CA . VAL A 1 103 ? -15.963 -4.092 13.238 1.00 97.00 103 VAL A CA 1
ATOM 798 C C . VAL A 1 103 ? -14.499 -4.467 13.050 1.00 97.00 103 VAL A C 1
ATOM 800 O O . VAL A 1 103 ? -13.975 -4.283 11.955 1.00 97.00 103 VAL A O 1
ATOM 803 N N . THR A 1 104 ? -13.854 -5.052 14.061 1.00 98.12 104 THR A N 1
ATOM 804 C CA . THR A 1 104 ? -12.464 -5.507 13.969 1.00 98.12 104 THR A CA 1
ATOM 805 C C . THR A 1 104 ? -12.299 -6.510 12.838 1.00 98.12 104 THR A C 1
ATOM 807 O O . THR A 1 104 ? -11.426 -6.329 11.998 1.00 98.12 104 THR A O 1
ATOM 810 N N . ARG A 1 105 ? -13.163 -7.529 12.740 1.00 98.19 105 ARG A N 1
ATOM 811 C CA . ARG A 1 105 ? -13.086 -8.515 11.651 1.00 98.19 105 ARG A CA 1
ATOM 812 C C . ARG A 1 105 ? -13.244 -7.868 10.276 1.00 98.19 105 ARG A C 1
ATOM 814 O O . ARG A 1 105 ? -12.484 -8.191 9.366 1.00 98.19 105 ARG A O 1
ATOM 821 N N . GLN A 1 106 ? -14.233 -6.990 10.126 1.00 96.81 106 GLN A N 1
ATOM 822 C CA . GLN A 1 106 ? -14.501 -6.314 8.861 1.00 96.81 106 GLN A CA 1
ATOM 823 C C . GLN A 1 106 ? -13.328 -5.417 8.457 1.00 96.81 106 GLN A C 1
ATOM 825 O O . GLN A 1 106 ? -12.802 -5.554 7.355 1.00 96.81 106 GLN A O 1
ATOM 830 N N . LYS A 1 107 ? -12.893 -4.534 9.359 1.00 97.31 107 LYS A N 1
ATOM 831 C CA . LYS A 1 107 ? -11.863 -3.533 9.077 1.00 97.31 107 LYS A CA 1
ATOM 832 C C . LYS A 1 107 ? -10.463 -4.117 8.981 1.00 97.31 107 LYS A C 1
ATOM 834 O O . LYS A 1 107 ? -9.665 -3.591 8.221 1.00 97.31 107 LYS A O 1
ATOM 839 N N . LEU A 1 108 ? -10.172 -5.219 9.671 1.00 97.62 108 LEU A N 1
ATOM 840 C CA . LEU A 1 108 ? -8.901 -5.928 9.518 1.00 97.62 108 LEU A CA 1
ATOM 841 C C . LEU A 1 108 ? -8.783 -6.525 8.114 1.00 97.62 108 LEU A C 1
ATOM 843 O O . LEU A 1 108 ? -7.751 -6.378 7.466 1.00 97.62 108 LEU A O 1
ATOM 847 N N . LYS A 1 109 ? -9.859 -7.170 7.639 1.00 96.25 109 LYS A N 1
ATOM 848 C CA . LYS A 1 109 ? -9.912 -7.701 6.277 1.00 96.25 109 LYS A CA 1
ATOM 849 C C . LYS A 1 109 ? -9.785 -6.573 5.255 1.00 96.25 109 LYS A C 1
ATOM 851 O O . LYS A 1 109 ? -8.992 -6.695 4.338 1.00 96.25 109 LYS A O 1
ATOM 856 N N . GLU A 1 110 ? -10.537 -5.489 5.431 1.00 94.44 110 GLU A N 1
ATOM 857 C CA . GLU A 1 110 ? -10.487 -4.307 4.559 1.00 94.44 110 GLU A CA 1
ATOM 858 C C . GLU A 1 110 ? -9.079 -3.698 4.497 1.00 94.44 110 GLU A C 1
ATOM 860 O O . GLU A 1 110 ? -8.563 -3.491 3.404 1.00 94.44 110 GLU A O 1
ATOM 865 N N . ALA A 1 111 ? -8.437 -3.488 5.651 1.00 96.56 111 ALA A N 1
ATOM 866 C CA . ALA A 1 111 ? -7.114 -2.881 5.741 1.00 96.56 111 ALA A CA 1
ATOM 867 C C . ALA A 1 111 ? -6.058 -3.682 4.976 1.00 96.56 111 ALA A C 1
ATOM 869 O O . ALA A 1 111 ? -5.385 -3.144 4.102 1.00 96.56 111 ALA A O 1
ATOM 870 N N . TYR A 1 112 ? -5.938 -4.976 5.278 1.00 96.06 112 TYR A N 1
ATOM 871 C CA . TYR A 1 112 ? -4.915 -5.801 4.642 1.00 96.06 112 TYR A CA 1
ATOM 872 C C . TYR A 1 112 ? -5.238 -6.127 3.188 1.00 96.06 112 TYR A C 1
ATOM 874 O O . TYR A 1 112 ? -4.321 -6.286 2.392 1.00 96.06 112 TYR A O 1
ATOM 882 N N . ASN A 1 113 ? -6.517 -6.170 2.807 1.00 93.31 113 ASN A N 1
ATOM 883 C CA . ASN A 1 113 ? -6.876 -6.285 1.400 1.00 93.31 113 ASN A CA 1
ATOM 884 C C . ASN A 1 113 ? -6.405 -5.058 0.608 1.00 93.31 113 ASN A C 1
ATOM 886 O O . ASN A 1 113 ? -5.790 -5.223 -0.437 1.00 93.31 113 ASN A O 1
ATOM 890 N N . ALA A 1 114 ? -6.636 -3.846 1.123 1.00 92.56 114 ALA A N 1
ATOM 891 C CA . ALA A 1 114 ? -6.156 -2.616 0.493 1.00 92.56 114 ALA A CA 1
ATOM 892 C C . ALA A 1 114 ? -4.620 -2.578 0.406 1.00 92.56 114 ALA A C 1
ATOM 894 O O . ALA A 1 114 ? -4.069 -2.306 -0.657 1.00 92.56 114 ALA A O 1
ATOM 895 N N . GLU A 1 115 ? -3.924 -2.930 1.493 1.00 96.25 115 GLU A N 1
ATOM 896 C CA . GLU A 1 115 ? -2.456 -2.967 1.526 1.00 96.25 115 GLU A CA 1
ATOM 897 C C . GLU A 1 115 ? -1.871 -3.964 0.515 1.00 96.25 115 GLU A C 1
ATOM 899 O O . GLU A 1 115 ? -0.936 -3.632 -0.219 1.00 96.25 115 GLU A O 1
ATOM 904 N N . PHE A 1 116 ? -2.428 -5.175 0.433 1.00 95.50 116 PHE A N 1
ATOM 905 C CA . PHE A 1 116 ? -1.931 -6.186 -0.498 1.00 95.50 116 PHE A CA 1
ATOM 906 C C . PHE A 1 116 ? -2.266 -5.856 -1.950 1.00 95.50 116 PHE A C 1
ATOM 908 O O . PHE A 1 116 ? -1.399 -6.036 -2.800 1.00 95.50 116 PHE A O 1
ATOM 915 N N . LEU A 1 117 ? -3.454 -5.318 -2.240 1.00 93.56 117 LEU A N 1
ATOM 916 C CA . LEU A 1 117 ? -3.792 -4.857 -3.590 1.00 93.56 117 LEU A CA 1
ATOM 917 C C . LEU A 1 117 ? -2.843 -3.748 -4.056 1.00 93.56 117 LEU A C 1
ATOM 919 O O . LEU A 1 117 ? -2.280 -3.851 -5.142 1.00 93.56 117 LEU A O 1
ATOM 923 N N . ALA A 1 118 ? -2.584 -2.751 -3.205 1.00 95.25 118 ALA A N 1
ATOM 924 C CA . ALA A 1 118 ? -1.629 -1.688 -3.508 1.00 95.25 118 ALA A CA 1
ATOM 925 C C . ALA A 1 118 ? -0.202 -2.233 -3.702 1.00 95.25 118 ALA A C 1
ATOM 927 O O . ALA A 1 118 ? 0.532 -1.777 -4.576 1.00 95.25 118 ALA A O 1
ATOM 928 N N . THR A 1 119 ? 0.196 -3.236 -2.912 1.00 96.69 119 THR A N 1
ATOM 929 C CA . THR A 1 119 ? 1.510 -3.884 -3.048 1.00 96.69 119 THR A CA 1
ATOM 930 C C . THR A 1 119 ? 1.641 -4.640 -4.370 1.00 96.69 119 THR A C 1
ATOM 932 O O . THR A 1 119 ? 2.682 -4.545 -5.021 1.00 96.69 119 THR A O 1
ATOM 935 N N . ILE A 1 120 ? 0.606 -5.390 -4.761 1.00 95.25 120 ILE A N 1
ATOM 936 C CA . ILE A 1 120 ? 0.569 -6.149 -6.018 1.00 95.25 120 ILE A CA 1
ATOM 937 C C . ILE A 1 120 ? 0.658 -5.188 -7.203 1.00 95.25 120 ILE A C 1
ATOM 939 O O . ILE A 1 120 ? 1.555 -5.333 -8.031 1.00 95.25 120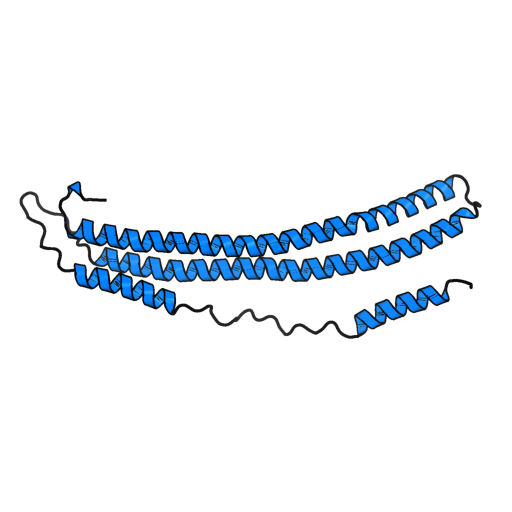 ILE A O 1
ATOM 943 N N . GLU A 1 121 ? -0.195 -4.161 -7.230 1.00 95.25 121 GLU A N 1
ATOM 944 C CA . GLU A 1 121 ? -0.189 -3.140 -8.280 1.00 95.25 121 GLU A CA 1
ATOM 945 C C . GLU A 1 121 ? 1.187 -2.482 -8.427 1.00 95.25 121 GLU A C 1
ATOM 947 O O . GLU A 1 121 ? 1.740 -2.434 -9.530 1.00 95.25 121 GLU A O 1
ATOM 952 N N . ARG A 1 122 ? 1.785 -2.044 -7.308 1.00 96.69 122 ARG A N 1
ATOM 953 C CA . ARG A 1 122 ? 3.127 -1.452 -7.309 1.00 96.69 122 ARG A CA 1
ATOM 954 C C . ARG A 1 122 ? 4.148 -2.410 -7.916 1.00 96.69 122 ARG A C 1
ATOM 956 O O . ARG A 1 122 ? 4.904 -2.022 -8.802 1.00 96.69 122 ARG A O 1
ATOM 963 N N . ALA A 1 123 ? 4.184 -3.656 -7.448 1.00 97.19 123 ALA A N 1
ATOM 964 C CA . ALA A 1 123 ? 5.173 -4.634 -7.888 1.00 97.19 123 ALA A CA 1
ATOM 965 C C . ALA A 1 123 ? 5.060 -4.939 -9.390 1.00 97.19 123 ALA A C 1
ATOM 967 O O . ALA A 1 123 ? 6.073 -5.008 -10.088 1.00 97.19 123 ALA A O 1
ATOM 968 N N . GLU A 1 124 ? 3.841 -5.096 -9.900 1.00 97.25 124 GLU A N 1
ATOM 969 C CA . GLU A 1 124 ? 3.594 -5.420 -11.304 1.00 97.25 124 GLU A CA 1
ATOM 970 C C . GLU A 1 124 ? 3.939 -4.256 -12.235 1.00 97.25 124 GLU A C 1
ATOM 972 O O . GLU A 1 124 ? 4.632 -4.452 -13.238 1.00 97.25 124 GLU A O 1
ATOM 977 N N . LYS A 1 125 ? 3.553 -3.027 -11.878 1.00 97.94 125 LYS A N 1
ATOM 978 C CA . LYS A 1 125 ? 3.906 -1.835 -12.662 1.00 97.94 125 LYS A CA 1
ATOM 979 C C . LYS A 1 125 ? 5.406 -1.547 -12.631 1.00 97.94 125 LYS A C 1
ATOM 981 O O . LYS A 1 125 ? 6.007 -1.273 -13.670 1.00 97.94 125 LYS A O 1
ATOM 986 N N . GLN A 1 126 ? 6.053 -1.703 -11.475 1.00 98.12 126 GLN A N 1
ATOM 987 C CA . GLN A 1 126 ? 7.511 -1.589 -11.375 1.00 98.12 126 GLN A CA 1
ATOM 988 C C . GLN A 1 126 ? 8.230 -2.662 -12.198 1.00 98.12 126 GLN A C 1
ATOM 990 O O . GLN A 1 126 ? 9.272 -2.384 -12.794 1.00 98.12 126 GLN A O 1
ATOM 995 N N . LEU A 1 127 ? 7.674 -3.874 -12.285 1.00 98.25 127 LEU A N 1
ATOM 996 C CA . LEU A 1 127 ? 8.215 -4.927 -13.138 1.00 98.25 127 LEU A CA 1
ATOM 997 C C . LEU A 1 127 ? 8.151 -4.548 -14.626 1.00 98.25 127 LEU A C 1
ATOM 999 O O . LEU A 1 127 ? 9.124 -4.791 -15.345 1.00 98.25 127 LEU A O 1
ATOM 1003 N N . ILE A 1 128 ? 7.042 -3.959 -15.089 1.00 98.31 128 ILE A N 1
ATOM 1004 C CA . ILE A 1 128 ? 6.901 -3.444 -16.464 1.00 98.31 128 ILE A CA 1
ATOM 1005 C C . ILE A 1 128 ? 7.987 -2.395 -16.741 1.00 98.31 128 ILE A C 1
ATOM 1007 O O . ILE A 1 128 ? 8.785 -2.550 -17.670 1.00 98.31 128 ILE A O 1
ATOM 1011 N N . LEU A 1 129 ? 8.094 -1.386 -15.876 1.00 98.44 129 LEU A N 1
ATOM 1012 C CA . LEU A 1 129 ? 9.075 -0.305 -16.002 1.00 98.44 129 LEU A CA 1
ATOM 1013 C C . LEU A 1 129 ? 10.518 -0.810 -15.998 1.00 98.44 129 LEU A C 1
ATOM 1015 O O . LEU A 1 129 ? 11.317 -0.430 -16.853 1.00 98.44 129 LEU A O 1
ATOM 1019 N N . ALA A 1 130 ? 10.856 -1.724 -15.086 1.00 98.50 130 ALA A N 1
ATOM 1020 C CA . ALA A 1 130 ? 12.192 -2.301 -15.003 1.00 98.50 130 ALA A CA 1
ATOM 1021 C C . ALA A 1 130 ? 12.564 -3.086 -16.272 1.00 98.50 130 ALA A C 1
ATOM 1023 O O . ALA A 1 130 ? 13.708 -3.016 -16.732 1.00 98.50 130 ALA A O 1
ATOM 1024 N N . LYS A 1 131 ? 11.613 -3.814 -16.874 1.00 98.69 131 LYS A N 1
ATOM 1025 C CA . LYS A 1 131 ? 11.836 -4.517 -18.148 1.00 98.69 131 LYS A CA 1
ATOM 1026 C C . LYS A 1 131 ? 12.152 -3.534 -19.275 1.00 98.69 131 LYS A C 1
ATOM 1028 O O . LYS A 1 131 ? 13.120 -3.756 -20.003 1.00 98.69 131 LYS A O 1
ATOM 1033 N N . HIS A 1 132 ? 11.404 -2.437 -19.392 1.00 98.56 132 HIS A N 1
ATOM 1034 C CA . HIS A 1 132 ? 11.652 -1.412 -20.414 1.00 98.56 132 HIS A CA 1
ATOM 1035 C C . HIS A 1 132 ? 12.936 -0.619 -20.163 1.00 98.56 132 HIS A C 1
ATOM 1037 O O . HIS A 1 132 ? 13.713 -0.414 -21.093 1.00 98.56 132 HIS A O 1
ATOM 1043 N N . GLY A 1 133 ? 13.257 -0.301 -18.907 1.00 98.38 133 GLY A N 1
ATOM 1044 C CA . GLY A 1 133 ? 14.553 0.271 -18.531 1.00 98.38 133 GLY A CA 1
ATOM 1045 C C . GLY A 1 133 ? 15.728 -0.607 -18.977 1.00 98.38 133 GLY A C 1
ATOM 1046 O O . GLY A 1 133 ? 16.706 -0.113 -19.534 1.00 98.38 133 GLY A O 1
ATOM 1047 N N . ARG A 1 134 ? 15.613 -1.936 -18.846 1.00 98.50 134 ARG A N 1
ATOM 1048 C CA . ARG A 1 134 ? 16.622 -2.867 -19.382 1.00 98.50 134 ARG A CA 1
ATOM 1049 C C . ARG A 1 134 ? 16.669 -2.896 -20.910 1.00 98.50 134 ARG A C 1
ATOM 1051 O O . ARG A 1 134 ? 17.761 -3.034 -21.456 1.00 98.50 134 ARG A O 1
ATOM 1058 N N . ARG A 1 135 ? 15.528 -2.761 -21.599 1.00 98.44 135 ARG A N 1
ATOM 1059 C CA . ARG A 1 135 ? 15.494 -2.629 -23.069 1.00 98.44 135 ARG A CA 1
ATOM 1060 C C . ARG A 1 135 ? 16.242 -1.374 -23.526 1.00 98.44 135 ARG A C 1
ATOM 1062 O O . ARG A 1 135 ? 16.949 -1.457 -24.521 1.00 98.44 135 ARG A O 1
ATOM 1069 N N . LEU A 1 136 ? 16.133 -0.257 -22.797 1.00 98.31 136 LEU A N 1
ATOM 1070 C CA . LEU A 1 136 ? 16.903 0.963 -23.080 1.00 98.31 136 LEU A CA 1
ATOM 1071 C C . LEU A 1 136 ? 18.408 0.718 -22.945 1.00 98.31 136 LEU A C 1
ATOM 1073 O O . LEU A 1 136 ? 19.163 1.048 -23.852 1.00 98.31 136 LEU A O 1
ATOM 1077 N N . LEU A 1 137 ? 18.843 0.087 -21.849 1.00 97.44 137 LEU A N 1
ATOM 1078 C CA . LEU A 1 137 ? 20.265 -0.208 -21.631 1.00 97.44 137 LEU A CA 1
ATOM 1079 C C . LEU A 1 137 ? 20.855 -1.122 -22.714 1.00 97.44 137 LEU A C 1
ATOM 1081 O O . LEU A 1 137 ? 22.019 -0.972 -23.058 1.00 97.44 137 LEU A O 1
ATOM 1085 N N . ALA A 1 138 ? 20.057 -2.026 -23.285 1.00 97.12 138 ALA A N 1
ATOM 1086 C CA . ALA A 1 138 ? 20.497 -2.906 -24.368 1.00 97.12 138 ALA A CA 1
ATOM 1087 C C . ALA A 1 138 ? 20.801 -2.172 -25.692 1.00 97.12 138 ALA A C 1
ATOM 1089 O O . ALA A 1 138 ? 21.353 -2.785 -26.601 1.00 97.12 138 ALA A O 1
ATOM 1090 N N . LEU A 1 139 ? 20.436 -0.890 -25.819 1.00 96.00 139 LEU A N 1
ATOM 1091 C CA . LEU A 1 139 ? 20.776 -0.051 -26.975 1.00 96.00 139 LEU A CA 1
ATOM 1092 C C . LEU A 1 139 ? 22.150 0.617 -26.849 1.00 96.00 139 LEU A C 1
ATOM 1094 O O . LEU A 1 139 ? 22.613 1.236 -27.808 1.00 96.00 139 LEU A O 1
ATOM 1098 N N . LEU A 1 140 ? 22.776 0.538 -25.672 1.00 93.50 140 LEU A N 1
ATOM 1099 C CA . LEU A 1 140 ? 24.083 1.123 -25.424 1.00 93.50 140 LEU A CA 1
ATOM 1100 C C . LEU A 1 140 ? 25.174 0.077 -25.663 1.00 93.50 140 LEU A C 1
ATOM 1102 O O . LEU A 1 140 ? 25.195 -0.965 -25.012 1.00 93.50 140 LEU A O 1
ATOM 1106 N N . ASP A 1 141 ? 26.093 0.381 -26.577 1.00 90.69 141 ASP A N 1
ATOM 1107 C CA . ASP A 1 141 ? 27.286 -0.432 -26.806 1.00 90.69 141 ASP A CA 1
ATOM 1108 C C . ASP A 1 141 ? 28.329 -0.172 -25.705 1.00 90.69 141 ASP A C 1
ATOM 1110 O O . ASP A 1 141 ? 28.862 0.940 -25.561 1.00 90.69 141 ASP A O 1
ATOM 1114 N N . ASP A 1 142 ? 28.599 -1.208 -24.912 1.00 91.19 142 ASP A N 1
ATOM 1115 C CA . ASP A 1 142 ? 29.546 -1.201 -23.800 1.00 91.19 142 ASP A CA 1
ATOM 1116 C C . ASP A 1 142 ? 30.941 -1.720 -24.183 1.00 91.19 142 ASP A C 1
ATOM 1118 O O . ASP A 1 142 ? 31.817 -1.819 -23.316 1.00 91.19 142 ASP A O 1
ATOM 1122 N N . ALA A 1 143 ? 31.189 -1.990 -25.472 1.00 90.44 143 ALA A N 1
ATOM 1123 C CA . ALA A 1 143 ? 32.500 -2.402 -25.948 1.00 90.44 143 ALA A CA 1
ATOM 1124 C C . ALA A 1 143 ? 33.584 -1.366 -25.574 1.00 90.44 143 ALA A C 1
ATOM 1126 O O . ALA A 1 143 ? 33.427 -0.161 -25.815 1.00 90.44 143 ALA A O 1
ATOM 1127 N N . PRO A 1 144 ? 34.713 -1.805 -24.983 1.00 87.69 144 PRO A N 1
ATOM 1128 C CA . PRO A 1 144 ? 35.784 -0.898 -24.603 1.00 87.69 144 PRO A CA 1
ATOM 1129 C C . PRO A 1 144 ? 36.430 -0.284 -25.849 1.00 87.69 144 PRO A C 1
ATOM 1131 O O . PRO A 1 144 ? 36.727 -0.983 -26.816 1.00 87.69 144 PRO A O 1
ATOM 1134 N N . MET A 1 145 ? 36.707 1.020 -25.807 1.00 84.88 145 MET A N 1
ATOM 1135 C CA . MET A 1 145 ? 37.438 1.694 -26.881 1.00 84.88 145 MET A CA 1
ATOM 1136 C C . MET A 1 145 ? 38.950 1.532 -26.740 1.00 84.88 145 MET A C 1
ATOM 1138 O O . MET A 1 145 ? 39.506 1.635 -25.643 1.00 84.88 145 MET A O 1
ATOM 1142 N N . VAL A 1 146 ? 39.623 1.372 -27.878 1.00 89.19 146 VAL A N 1
ATOM 1143 C CA . VAL A 1 146 ? 41.081 1.467 -27.966 1.00 89.19 146 VAL A CA 1
ATOM 1144 C C . VAL A 1 146 ? 41.484 2.949 -28.017 1.00 89.19 146 VAL A C 1
ATOM 1146 O O . VAL A 1 146 ? 40.837 3.739 -28.708 1.00 89.19 146 VAL A O 1
ATOM 1149 N N . PRO A 1 147 ? 42.549 3.372 -27.310 1.00 88.00 147 PRO A N 1
ATOM 1150 C CA . PRO A 1 147 ? 43.042 4.742 -27.406 1.00 88.00 147 PRO A CA 1
ATOM 1151 C C . PRO A 1 147 ? 43.350 5.147 -28.855 1.00 88.00 147 PRO A C 1
ATOM 1153 O O . PRO A 1 147 ? 44.162 4.510 -29.522 1.00 88.00 147 PRO A O 1
ATOM 1156 N N . GLY A 1 148 ? 42.730 6.233 -29.318 1.00 85.00 148 GLY A N 1
ATOM 1157 C CA . GLY A 1 148 ? 42.864 6.737 -30.691 1.00 85.00 148 GLY A CA 1
ATOM 1158 C C . GLY A 1 148 ? 41.665 6.435 -31.594 1.00 85.00 148 GLY A C 1
ATOM 1159 O O . GLY A 1 148 ? 41.503 7.124 -32.603 1.00 85.00 148 GLY A O 1
ATOM 1160 N N . ASP A 1 149 ? 40.798 5.495 -31.210 1.00 83.62 149 ASP A N 1
ATOM 1161 C CA . ASP A 1 149 ? 39.552 5.222 -31.926 1.00 83.62 149 ASP A CA 1
ATOM 1162 C C . ASP A 1 149 ? 38.478 6.276 -31.623 1.00 83.62 149 ASP A C 1
ATOM 1164 O O . ASP A 1 149 ? 38.480 6.945 -30.585 1.00 83.62 149 ASP A O 1
ATOM 1168 N N . ARG A 1 150 ? 37.536 6.424 -32.558 1.00 81.31 150 ARG A N 1
ATOM 1169 C CA . ARG A 1 150 ? 36.320 7.222 -32.370 1.00 81.31 150 ARG A CA 1
ATOM 1170 C C . ARG A 1 150 ? 35.150 6.283 -32.130 1.00 81.31 150 ARG A C 1
ATOM 1172 O O . ARG A 1 150 ? 35.020 5.293 -32.851 1.00 81.31 150 ARG A O 1
ATOM 1179 N N . ARG A 1 151 ? 34.269 6.625 -31.184 1.00 81.75 151 ARG A N 1
ATOM 1180 C CA . ARG A 1 151 ? 33.008 5.893 -31.033 1.00 81.75 151 ARG A CA 1
ATOM 1181 C C . ARG A 1 151 ? 32.199 5.954 -32.334 1.00 81.75 151 ARG A C 1
ATOM 1183 O O . ARG A 1 151 ? 32.179 7.006 -32.985 1.00 81.75 151 ARG A O 1
ATOM 1190 N N . PRO A 1 152 ? 31.517 4.858 -32.704 1.00 83.88 152 PRO A N 1
ATOM 1191 C CA . PRO A 1 152 ? 30.510 4.883 -33.754 1.00 83.88 152 PRO A CA 1
ATOM 1192 C C . PRO A 1 152 ? 29.394 5.886 -33.442 1.00 83.88 152 PRO A C 1
ATOM 1194 O O . PRO A 1 152 ? 29.103 6.172 -32.282 1.00 83.88 152 PRO A O 1
ATOM 1197 N N . VAL A 1 153 ? 28.744 6.395 -34.490 1.00 87.88 153 VAL A N 1
ATOM 1198 C CA . VAL A 1 153 ? 27.559 7.250 -34.344 1.00 87.88 153 VAL A CA 1
ATOM 1199 C C . VAL A 1 153 ? 26.431 6.431 -33.726 1.00 87.88 153 VAL A C 1
ATOM 1201 O O . VAL A 1 153 ? 26.141 5.337 -34.205 1.00 87.88 153 VAL A O 1
ATOM 1204 N N . TYR A 1 154 ? 25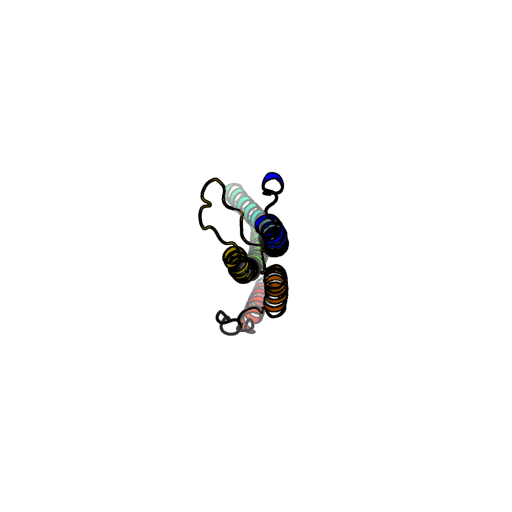.777 6.977 -32.704 1.00 91.94 154 TYR A N 1
ATOM 1205 C CA . TYR A 1 154 ? 24.635 6.355 -32.042 1.00 91.94 154 TYR A CA 1
ATOM 1206 C C . TYR A 1 154 ? 23.381 6.364 -32.948 1.00 91.94 154 TYR A C 1
ATOM 1208 O O . TYR A 1 154 ? 22.870 7.442 -33.260 1.00 91.94 154 TYR A O 1
ATOM 1216 N N . PRO A 1 155 ? 22.845 5.199 -33.377 1.00 93.38 155 PRO A N 1
ATOM 1217 C CA . PRO A 1 155 ? 21.720 5.152 -34.314 1.00 93.38 155 PRO A CA 1
ATOM 1218 C C . PRO A 1 155 ? 20.358 4.907 -33.638 1.00 93.38 155 PRO A C 1
ATOM 1220 O O . PRO A 1 155 ? 19.324 4.967 -34.304 1.00 93.38 155 PRO A O 1
ATOM 1223 N N . HIS A 1 156 ? 20.323 4.606 -32.335 1.00 95.94 156 HIS A N 1
ATOM 1224 C CA . HIS A 1 156 ? 19.144 4.018 -31.688 1.00 95.94 156 HIS A CA 1
ATOM 1225 C C . HIS A 1 156 ? 18.149 5.027 -31.091 1.00 95.94 156 HIS A C 1
ATOM 1227 O O . HIS A 1 156 ? 17.163 4.605 -30.491 1.00 95.94 156 HIS A O 1
ATOM 1233 N N . GLY A 1 157 ? 18.316 6.338 -31.299 1.00 94.94 157 GLY A N 1
ATOM 1234 C CA . GLY A 1 157 ? 17.453 7.353 -30.669 1.00 94.94 157 GLY A CA 1
ATOM 1235 C C . GLY A 1 157 ? 15.950 7.177 -30.946 1.00 94.94 157 GLY A C 1
ATOM 1236 O O . GLY A 1 157 ? 15.122 7.303 -30.041 1.00 94.94 157 GLY A O 1
ATOM 1237 N N . ALA A 1 158 ? 15.574 6.807 -32.177 1.00 96.88 158 ALA A N 1
ATOM 1238 C CA . ALA A 1 158 ? 14.175 6.528 -32.526 1.00 96.88 158 ALA A CA 1
ATOM 1239 C C . ALA A 1 158 ? 13.635 5.273 -31.815 1.00 96.88 158 ALA A C 1
ATOM 1241 O O . ALA A 1 158 ? 12.511 5.273 -31.316 1.00 96.88 158 ALA A O 1
ATOM 1242 N N . GLN A 1 159 ? 14.454 4.224 -31.725 1.00 98.00 159 GLN A N 1
ATOM 1243 C CA . GLN A 1 159 ? 14.112 2.982 -31.033 1.00 98.00 159 GLN A CA 1
ATOM 1244 C C . GLN A 1 159 ? 13.976 3.203 -29.523 1.00 98.00 159 GLN A C 1
ATOM 1246 O O . GLN A 1 159 ? 13.035 2.706 -28.911 1.00 98.00 159 GLN A O 1
ATOM 1251 N N . ALA A 1 160 ? 14.872 3.992 -28.930 1.00 97.62 160 ALA A N 1
ATOM 1252 C CA . ALA A 1 160 ? 14.832 4.336 -27.517 1.00 97.62 160 ALA A CA 1
ATOM 1253 C C . ALA A 1 160 ? 13.560 5.128 -27.166 1.00 97.62 160 ALA A C 1
ATOM 1255 O O . ALA A 1 160 ? 12.935 4.876 -26.139 1.00 97.62 160 ALA A O 1
ATOM 1256 N N . ARG A 1 161 ? 13.117 6.038 -28.049 1.00 98.00 161 ARG A N 1
ATOM 1257 C CA . ARG A 1 161 ? 11.822 6.721 -27.899 1.00 98.00 161 ARG A CA 1
ATOM 1258 C C . ARG A 1 161 ? 10.645 5.750 -27.992 1.00 98.00 161 ARG A C 1
ATOM 1260 O O . ARG A 1 161 ? 9.716 5.868 -27.203 1.00 98.00 161 ARG A O 1
ATOM 1267 N N . GLN A 1 162 ? 10.692 4.791 -28.915 1.00 98.31 162 GLN A N 1
ATOM 1268 C CA . GLN A 1 162 ? 9.634 3.790 -29.032 1.00 98.31 162 GLN A CA 1
ATOM 1269 C C . GLN A 1 162 ? 9.519 2.920 -27.773 1.00 98.31 162 GLN A C 1
ATOM 1271 O O . GLN A 1 162 ? 8.409 2.633 -27.356 1.00 98.31 162 GLN A O 1
ATOM 1276 N N . ILE A 1 163 ? 10.633 2.570 -27.116 1.00 98.56 163 ILE A N 1
ATOM 1277 C CA . ILE A 1 163 ? 10.597 1.817 -25.848 1.00 98.56 163 ILE A CA 1
ATOM 1278 C C . ILE A 1 163 ? 9.843 2.583 -24.751 1.00 98.56 163 ILE A C 1
ATOM 1280 O O . ILE A 1 163 ? 9.153 1.956 -23.954 1.00 98.56 163 ILE A O 1
ATOM 1284 N N . LEU A 1 164 ? 9.947 3.916 -24.707 1.00 98.00 164 LEU A N 1
ATOM 1285 C CA . LEU A 1 164 ? 9.160 4.714 -23.761 1.00 98.00 164 LEU A CA 1
ATOM 1286 C C . LEU A 1 164 ? 7.665 4.684 -24.090 1.00 98.00 164 LEU A C 1
ATOM 1288 O O . LEU A 1 164 ? 6.864 4.503 -23.181 1.00 98.00 164 LEU A O 1
ATOM 1292 N N . ASN A 1 165 ? 7.299 4.796 -25.371 1.00 98.25 165 ASN A N 1
ATOM 1293 C CA . ASN A 1 165 ? 5.900 4.671 -25.794 1.00 98.25 165 ASN A CA 1
ATOM 1294 C C . ASN A 1 165 ? 5.338 3.285 -25.431 1.00 98.25 165 ASN A C 1
ATOM 1296 O O . ASN A 1 165 ? 4.241 3.192 -24.896 1.00 98.25 165 ASN A O 1
ATOM 1300 N N . ASP A 1 166 ? 6.111 2.216 -25.661 1.00 98.31 166 ASP A N 1
ATOM 1301 C CA . ASP A 1 166 ? 5.719 0.853 -25.284 1.00 98.31 166 ASP A CA 1
ATOM 1302 C C . ASP A 1 166 ? 5.511 0.734 -23.761 1.00 98.31 166 ASP A C 1
ATOM 1304 O O . ASP A 1 166 ? 4.592 0.057 -23.312 1.00 98.31 166 ASP A O 1
ATOM 1308 N N . ALA A 1 167 ? 6.360 1.384 -22.954 1.00 98.00 167 ALA A N 1
ATOM 1309 C CA . ALA A 1 167 ? 6.223 1.385 -21.499 1.00 98.00 167 ALA A CA 1
ATOM 1310 C C . ALA A 1 167 ? 4.951 2.105 -21.036 1.00 98.00 167 ALA A C 1
ATOM 1312 O O . ALA A 1 167 ? 4.261 1.605 -20.150 1.00 98.00 167 ALA A O 1
ATOM 1313 N N . GLU A 1 168 ? 4.639 3.251 -21.642 1.00 97.81 168 GLU A N 1
ATOM 1314 C CA . GLU A 1 168 ? 3.405 3.996 -21.388 1.00 97.81 168 GLU A CA 1
ATOM 1315 C C . GLU A 1 168 ? 2.168 3.169 -21.768 1.00 97.81 168 GLU A C 1
ATOM 1317 O O . GLU A 1 168 ? 1.230 3.059 -20.977 1.00 97.81 168 GLU A O 1
ATOM 1322 N N . ASP A 1 169 ? 2.178 2.545 -22.947 1.00 98.25 169 ASP A N 1
ATOM 1323 C CA . ASP A 1 169 ? 1.081 1.703 -23.420 1.00 98.25 169 ASP A CA 1
ATOM 1324 C C . ASP A 1 169 ? 0.881 0.477 -22.509 1.00 98.25 169 ASP A C 1
ATOM 1326 O O . ASP A 1 169 ? -0.241 0.233 -22.062 1.00 98.25 169 ASP A O 1
ATOM 1330 N N . ASP A 1 170 ? 1.953 -0.236 -22.144 1.00 98.12 170 ASP A N 1
ATOM 1331 C CA . ASP A 1 170 ? 1.883 -1.391 -21.238 1.00 98.12 170 ASP A CA 1
ATOM 1332 C C . ASP A 1 170 ? 1.366 -1.001 -19.840 1.00 98.12 170 ASP A C 1
ATOM 1334 O O . ASP A 1 170 ? 0.587 -1.741 -19.233 1.00 98.12 170 ASP A O 1
ATOM 1338 N N . LEU A 1 171 ? 1.771 0.162 -19.312 1.00 96.69 171 LEU A N 1
ATOM 1339 C CA . LEU A 1 171 ? 1.257 0.680 -18.040 1.00 96.69 171 LEU A CA 1
ATOM 1340 C C . LEU A 1 171 ? -0.219 1.073 -18.132 1.00 96.69 171 LEU A C 1
ATOM 1342 O O . LEU A 1 171 ? -0.988 0.799 -17.206 1.00 96.69 171 LEU A O 1
ATOM 1346 N N . ARG A 1 172 ? -0.634 1.697 -19.239 1.00 96.62 172 ARG A N 1
ATOM 1347 C CA . ARG A 1 172 ? -2.032 2.076 -19.482 1.00 96.62 172 ARG A CA 1
ATOM 1348 C C . ARG A 1 172 ? -2.933 0.851 -19.616 1.00 96.62 172 ARG A C 1
ATOM 1350 O O . ARG A 1 172 ? -4.090 0.878 -19.173 1.00 96.62 172 ARG A O 1
ATOM 1357 N N . ASP A 1 173 ? -2.414 -0.206 -20.223 1.00 96.38 173 ASP A N 1
ATOM 1358 C CA . ASP A 1 173 ? -3.140 -1.442 -20.485 1.00 96.38 173 ASP A CA 1
ATOM 1359 C C . ASP A 1 173 ? -3.102 -2.410 -19.293 1.00 96.38 173 ASP A C 1
ATOM 1361 O O . ASP A 1 173 ? -3.937 -3.317 -19.229 1.00 96.38 173 ASP A O 1
ATOM 1365 N N . TRP A 1 174 ? -2.223 -2.187 -18.305 1.00 96.31 174 TRP A N 1
ATOM 1366 C CA . TRP A 1 174 ? -2.206 -2.956 -17.061 1.00 96.31 174 TRP A CA 1
ATOM 1367 C C . TRP A 1 174 ? -3.576 -2.934 -16.369 1.00 96.31 174 TRP A C 1
ATOM 1369 O O . TRP A 1 174 ? -4.251 -1.902 -16.254 1.00 96.31 174 TRP A O 1
ATOM 1379 N N . ARG A 1 175 ? -3.997 -4.100 -15.883 1.00 93.56 175 ARG A N 1
ATOM 1380 C CA . ARG A 1 175 ? -5.222 -4.290 -15.106 1.00 93.56 175 ARG A CA 1
ATOM 1381 C C . ARG A 1 175 ? -4.920 -5.233 -13.945 1.00 93.56 175 ARG A C 1
ATOM 1383 O O . ARG A 1 175 ? -4.153 -6.172 -14.152 1.00 93.56 175 ARG A O 1
ATOM 1390 N N . PRO A 1 176 ? -5.566 -5.046 -12.782 1.00 88.44 176 PRO A N 1
ATOM 1391 C CA . PRO A 1 176 ? -5.489 -6.019 -11.704 1.00 88.44 176 PRO A CA 1
ATOM 1392 C C . PRO A 1 176 ? -5.926 -7.398 -12.204 1.00 88.44 176 PRO A C 1
ATOM 1394 O O . PRO A 1 176 ? -6.926 -7.507 -12.926 1.00 88.44 176 PRO A O 1
ATOM 1397 N N . GLU A 1 177 ? -5.211 -8.451 -11.809 1.00 81.69 177 GLU A N 1
ATOM 1398 C CA . GLU A 1 177 ? -5.678 -9.814 -12.053 1.00 81.69 177 GLU A CA 1
ATOM 1399 C C . GLU A 1 177 ? -7.058 -10.019 -11.407 1.00 81.69 177 GLU A C 1
ATOM 1401 O O . GLU A 1 177 ? -7.335 -9.543 -10.303 1.00 81.69 177 GLU A O 1
ATOM 1406 N N . ALA A 1 178 ? -7.954 -10.719 -12.110 1.00 66.06 178 ALA A N 1
ATOM 1407 C CA . ALA A 1 178 ? -9.272 -11.031 -11.574 1.00 66.06 178 ALA A CA 1
ATOM 1408 C C . ALA A 1 178 ? -9.123 -11.844 -10.279 1.00 66.06 178 ALA A C 1
ATOM 1410 O O . ALA A 1 178 ? -8.400 -12.838 -10.260 1.00 66.06 178 AL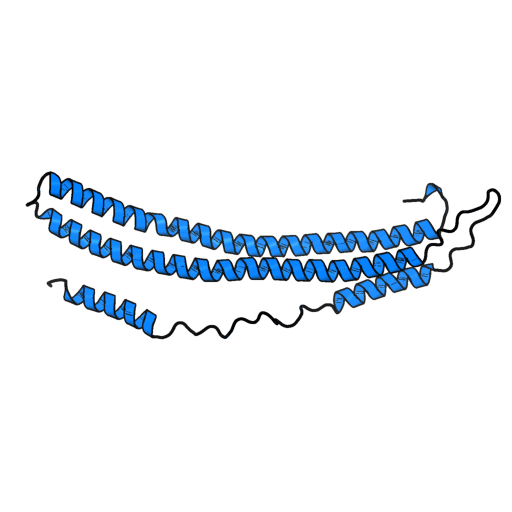A A O 1
ATOM 1411 N N . ASP A 1 179 ? -9.823 -11.407 -9.230 1.00 61.50 179 ASP A N 1
ATOM 1412 C CA . ASP A 1 179 ? -9.723 -11.847 -7.833 1.00 61.50 179 ASP A CA 1
ATOM 1413 C C . ASP A 1 179 ? -9.738 -13.387 -7.662 1.00 61.50 179 ASP A C 1
ATOM 1415 O O . ASP A 1 179 ? -10.756 -14.007 -7.341 1.00 61.50 179 ASP A O 1
ATOM 1419 N N . ALA A 1 180 ? -8.586 -14.040 -7.837 1.00 56.50 180 ALA A N 1
ATOM 1420 C CA . ALA A 1 180 ? -8.421 -15.475 -7.593 1.00 56.50 180 ALA A CA 1
ATOM 1421 C C . ALA A 1 180 ? -8.551 -15.818 -6.095 1.00 56.50 180 ALA A C 1
ATOM 1423 O O . ALA A 1 180 ? -8.756 -16.973 -5.722 1.00 56.50 180 ALA A O 1
ATOM 1424 N N . TYR A 1 181 ? -8.469 -14.797 -5.237 1.00 62.00 181 TYR A N 1
ATOM 1425 C CA . TYR A 1 181 ? -8.605 -14.874 -3.783 1.00 62.00 181 TYR A CA 1
ATOM 1426 C C . TYR A 1 181 ? -10.034 -14.583 -3.296 1.00 62.00 181 TYR A C 1
ATOM 1428 O O . TYR A 1 181 ? -10.260 -14.447 -2.087 1.00 62.00 181 TYR A O 1
ATOM 1436 N N . GLY A 1 182 ? -10.998 -14.501 -4.226 1.00 52.84 182 GLY A N 1
ATOM 1437 C CA . GLY A 1 182 ? -12.418 -14.310 -3.954 1.00 52.84 182 GLY A CA 1
ATOM 1438 C C . GLY A 1 182 ? -12.886 -15.178 -2.787 1.00 52.84 182 GLY A C 1
ATOM 1439 O O . GLY A 1 182 ? -12.837 -16.407 -2.810 1.00 52.84 182 GLY A O 1
ATOM 1440 N N . THR A 1 183 ? -13.307 -14.515 -1.713 1.00 52.75 183 THR A N 1
ATOM 1441 C CA . THR A 1 183 ? -13.769 -15.191 -0.499 1.00 52.75 183 THR A CA 1
ATOM 1442 C C . THR A 1 183 ? -15.057 -15.948 -0.838 1.00 52.75 183 THR A C 1
ATOM 1444 O O . THR A 1 183 ? -15.915 -15.349 -1.490 1.00 52.75 183 THR A O 1
ATOM 1447 N N . PRO A 1 184 ? -15.255 -17.207 -0.394 1.00 48.94 184 PRO A N 1
ATOM 1448 C CA . PRO A 1 184 ? -16.556 -17.855 -0.526 1.00 48.94 184 PRO A CA 1
ATOM 1449 C C . PRO A 1 184 ? -17.617 -16.931 0.069 1.00 48.94 184 PRO A C 1
ATOM 1451 O O . PRO A 1 184 ? -17.396 -16.364 1.144 1.00 48.94 184 PRO A O 1
ATOM 1454 N N . GLU A 1 185 ? -18.699 -16.744 -0.690 1.00 47.28 185 GLU A N 1
ATOM 1455 C CA . GLU A 1 185 ? -19.782 -15.785 -0.475 1.00 47.28 185 GLU A CA 1
ATOM 1456 C C . GLU A 1 185 ? -19.972 -15.400 0.992 1.00 47.28 185 GLU A C 1
ATOM 1458 O O . GLU A 1 185 ? -20.108 -16.245 1.886 1.00 47.28 185 GLU A O 1
ATOM 1463 N N . SER A 1 186 ? -20.028 -14.091 1.229 1.00 43.50 186 SER A N 1
ATOM 1464 C CA . SER A 1 186 ? -20.512 -13.506 2.467 1.00 43.50 186 SER A CA 1
ATOM 1465 C C . SER A 1 186 ? -21.884 -14.097 2.793 1.00 43.50 186 SER A C 1
ATOM 1467 O O . SER A 1 186 ? -22.919 -13.606 2.348 1.00 43.50 186 SER A O 1
ATOM 1469 N N . ARG A 1 187 ? -21.908 -15.163 3.605 1.00 39.47 187 ARG A N 1
ATOM 1470 C CA . ARG A 1 187 ? -23.129 -15.629 4.259 1.00 39.47 187 ARG A CA 1
ATOM 1471 C C . ARG A 1 187 ? -23.697 -14.418 4.973 1.00 39.47 187 ARG A C 1
ATOM 1473 O O . ARG A 1 187 ? -23.144 -13.974 5.981 1.00 39.47 187 ARG A O 1
ATOM 1480 N N . SER A 1 188 ? -24.769 -13.864 4.414 1.00 38.72 188 SER A N 1
ATOM 1481 C CA . SER A 1 188 ? -25.519 -12.780 5.025 1.00 38.72 188 SER A CA 1
ATOM 1482 C C . SER A 1 188 ? -25.763 -13.178 6.480 1.00 38.72 188 SER A C 1
ATOM 1484 O O . SER A 1 188 ? -26.095 -14.347 6.719 1.00 38.72 188 SER A O 1
ATOM 1486 N N . PRO A 1 189 ? -25.550 -12.288 7.465 1.00 44.84 189 PRO A N 1
ATOM 1487 C CA . PRO A 1 189 ? -25.751 -12.646 8.857 1.00 44.84 189 PRO A CA 1
ATOM 1488 C C . PRO A 1 189 ? -27.187 -13.146 9.001 1.00 44.84 189 PRO A C 1
ATOM 1490 O O . PRO A 1 189 ? -28.145 -12.387 8.868 1.00 44.84 189 PRO A O 1
ATOM 1493 N N . THR A 1 190 ? -27.324 -14.463 9.167 1.00 43.88 190 THR A N 1
ATOM 1494 C CA . THR A 1 190 ? -28.618 -15.137 9.213 1.00 43.88 190 THR A CA 1
ATOM 1495 C C . THR A 1 190 ? -29.499 -14.463 10.261 1.00 43.88 190 THR A C 1
ATOM 1497 O O . THR A 1 190 ? -29.027 -14.073 11.334 1.00 43.88 190 THR A O 1
ATOM 1500 N N . ASN A 1 191 ? -30.802 -14.393 9.972 1.00 46.41 191 ASN A N 1
ATOM 1501 C CA . ASN A 1 191 ? -31.886 -13.936 10.855 1.00 46.41 191 ASN A CA 1
ATOM 1502 C C . ASN A 1 191 ? -31.795 -14.436 12.321 1.00 46.41 191 ASN A C 1
ATOM 1504 O O . ASN A 1 191 ? -32.459 -13.889 13.201 1.00 46.41 191 ASN A O 1
ATOM 1508 N N . SER A 1 192 ? -30.959 -15.439 12.620 1.00 51.09 192 SER A N 1
ATOM 1509 C CA . SER A 1 192 ? -30.725 -15.967 13.965 1.00 51.09 192 SER A CA 1
ATOM 1510 C C . SER A 1 192 ? -29.996 -15.014 14.924 1.00 51.09 192 SER A C 1
ATOM 1512 O O . SER A 1 192 ? -30.170 -15.155 16.134 1.00 51.09 192 SER A O 1
ATOM 1514 N N . PHE A 1 193 ? -29.195 -14.048 14.448 1.00 49.59 193 PHE A N 1
ATOM 1515 C CA . PHE A 1 193 ? -28.496 -13.112 15.352 1.00 49.59 193 PHE A CA 1
ATOM 1516 C C . PHE A 1 193 ? -29.446 -12.022 15.872 1.00 49.59 193 PHE A C 1
ATOM 1518 O O . PHE A 1 193 ? -29.512 -11.754 17.072 1.00 49.59 193 PHE A O 1
ATOM 1525 N N . ARG A 1 194 ? -30.281 -11.476 14.977 1.00 48.28 194 ARG A N 1
ATOM 1526 C CA . ARG A 1 194 ? -31.358 -10.528 15.314 1.00 48.28 194 ARG A CA 1
ATOM 1527 C C . ARG A 1 194 ? -32.427 -11.188 16.195 1.00 48.28 194 ARG A C 1
ATOM 1529 O O . ARG A 1 194 ? -32.899 -10.573 17.149 1.00 48.28 194 ARG A O 1
ATOM 1536 N N . GLY A 1 195 ? -32.740 -12.459 15.918 1.00 48.50 195 GLY A N 1
ATOM 1537 C CA . GLY A 1 195 ? -33.626 -13.290 16.735 1.00 48.50 195 GLY A CA 1
ATOM 1538 C C . GLY A 1 195 ? -33.103 -13.498 18.156 1.00 48.50 195 GLY A C 1
ATOM 1539 O O . GLY A 1 195 ? -33.841 -13.255 19.102 1.00 48.50 195 GLY A O 1
ATOM 1540 N N . ARG A 1 196 ? -31.818 -13.843 18.326 1.00 59.88 196 ARG A N 1
ATOM 1541 C CA . ARG A 1 196 ? -31.210 -14.059 19.651 1.00 59.88 196 ARG A CA 1
ATOM 1542 C C . ARG A 1 196 ? -31.164 -12.801 20.514 1.00 59.88 196 ARG A C 1
ATOM 1544 O O . ARG A 1 196 ? -31.494 -12.886 21.690 1.00 59.88 196 ARG A O 1
ATOM 1551 N N . ILE A 1 197 ? -30.839 -11.640 19.943 1.00 55.56 197 ILE A N 1
ATOM 1552 C CA . ILE A 1 197 ? -30.857 -10.362 20.679 1.00 55.56 197 ILE A CA 1
ATOM 1553 C C . ILE A 1 197 ? -32.292 -9.977 21.066 1.00 55.56 197 ILE A C 1
ATOM 1555 O O . ILE A 1 197 ? -32.544 -9.585 22.203 1.00 55.56 197 ILE A O 1
ATOM 1559 N N . SER A 1 198 ? -33.256 -10.144 20.154 1.00 52.88 198 SER A N 1
ATOM 1560 C CA . SER A 1 198 ? -34.676 -9.907 20.452 1.00 52.88 198 SER A CA 1
ATOM 1561 C C . SER A 1 198 ? -35.205 -10.852 21.537 1.00 52.88 198 SER A C 1
ATOM 1563 O O . SER A 1 198 ? -35.993 -10.440 22.387 1.00 52.88 198 SER A O 1
ATOM 1565 N N . GLN A 1 199 ? -34.744 -12.102 21.537 1.00 58.41 199 GLN A N 1
ATOM 1566 C CA . GLN A 1 199 ? -35.119 -13.121 22.509 1.00 58.41 199 GLN A CA 1
ATOM 1567 C C . GLN A 1 199 ? -34.494 -12.843 23.880 1.00 58.41 199 GLN A C 1
ATOM 1569 O O . GLN A 1 199 ? -35.221 -12.889 24.864 1.00 58.41 199 GLN A O 1
ATOM 1574 N N . LEU A 1 200 ? -33.224 -12.418 23.938 1.00 61.16 200 LEU A N 1
ATOM 1575 C CA . LEU A 1 200 ? -32.571 -11.942 25.165 1.00 61.16 200 LEU A CA 1
ATOM 1576 C C . LEU A 1 200 ? -33.302 -10.729 25.757 1.00 61.16 200 LEU A C 1
ATOM 1578 O O . LEU A 1 200 ? -33.649 -10.731 26.934 1.00 61.16 200 LEU A O 1
ATOM 1582 N N . MET A 1 201 ? -33.637 -9.730 24.933 1.00 60.12 201 MET A N 1
ATOM 1583 C CA . MET A 1 201 ? -34.387 -8.557 25.396 1.00 60.12 201 MET A CA 1
ATOM 1584 C C . MET A 1 201 ? -35.821 -8.890 25.834 1.00 60.12 201 MET A C 1
ATOM 1586 O O . MET A 1 201 ? -36.336 -8.276 26.768 1.00 60.12 201 MET A O 1
ATOM 1590 N N . LYS A 1 202 ? -36.485 -9.863 25.191 1.00 65.75 202 LYS A N 1
ATOM 1591 C CA . LYS A 1 202 ? -37.798 -10.368 25.632 1.00 65.75 202 LYS A CA 1
ATOM 1592 C C . LYS A 1 202 ? -37.703 -11.117 26.959 1.00 65.75 202 LYS A C 1
ATOM 1594 O O . LYS A 1 202 ? -38.566 -10.929 27.808 1.00 65.75 202 LYS A O 1
ATOM 1599 N N . GLN A 1 203 ? -36.663 -11.925 27.144 1.00 58.44 203 GLN A N 1
ATOM 1600 C CA . GLN A 1 203 ? -36.432 -12.683 28.373 1.00 58.44 203 GLN A CA 1
ATOM 1601 C C . GLN A 1 203 ? -36.110 -11.748 29.547 1.00 58.44 203 GLN A C 1
ATOM 1603 O O . GLN A 1 203 ? -36.625 -11.954 30.638 1.00 58.44 203 GLN A O 1
ATOM 1608 N N . MET A 1 204 ? -35.385 -10.650 29.306 1.00 57.34 204 MET A N 1
ATOM 1609 C CA . MET A 1 204 ? -35.143 -9.603 30.310 1.00 57.34 204 MET A CA 1
ATOM 1610 C C . MET A 1 204 ? -36.421 -8.853 30.728 1.00 57.34 204 MET A C 1
ATOM 1612 O O . MET A 1 204 ? -36.566 -8.522 31.900 1.00 57.34 204 MET A O 1
ATOM 1616 N N . ARG A 1 205 ? -37.384 -8.628 29.818 1.00 62.16 205 ARG A N 1
ATOM 1617 C CA . ARG A 1 205 ? -38.689 -8.018 30.171 1.00 62.16 205 ARG A CA 1
ATOM 1618 C C . ARG A 1 205 ? -39.574 -8.912 31.041 1.00 62.16 205 ARG A C 1
ATOM 1620 O O . ARG A 1 205 ? -40.458 -8.395 31.706 1.00 62.16 205 ARG A O 1
ATOM 1627 N N . LEU A 1 206 ? -39.363 -10.227 31.015 1.00 56.41 206 LEU A N 1
ATOM 1628 C CA . LEU A 1 206 ? -40.131 -11.201 31.799 1.00 56.41 206 LEU A CA 1
ATOM 1629 C C . LEU A 1 206 ? -39.625 -11.354 33.243 1.00 56.41 206 LEU A C 1
ATOM 1631 O O . LEU A 1 206 ? -40.315 -11.960 34.054 1.00 56.41 206 LEU A O 1
ATOM 1635 N N . ILE A 1 207 ? -38.437 -10.828 33.560 1.00 49.38 207 ILE A N 1
ATOM 1636 C CA . ILE A 1 207 ? -37.779 -10.986 34.871 1.00 49.38 207 ILE A CA 1
ATOM 1637 C C . ILE A 1 207 ? -37.962 -9.730 35.756 1.00 49.38 207 ILE A C 1
ATOM 1639 O O . ILE A 1 207 ? -37.668 -9.762 36.947 1.00 49.38 207 ILE A O 1
ATOM 1643 N N . LEU A 1 208 ? -38.507 -8.634 35.212 1.00 38.31 208 LEU A N 1
ATOM 1644 C CA . LEU A 1 208 ? -38.862 -7.427 35.968 1.00 38.31 208 LEU A CA 1
ATOM 1645 C C . LEU A 1 208 ? -40.324 -7.512 36.457 1.00 38.31 208 LEU A C 1
ATOM 1647 O O . LEU A 1 208 ? -41.212 -7.689 35.619 1.00 38.31 208 LEU A O 1
ATOM 1651 N N . PRO A 1 209 ? -40.618 -7.378 37.765 1.00 45.44 209 PRO A N 1
ATOM 1652 C CA . PRO A 1 209 ? -41.980 -7.097 38.211 1.00 45.44 209 PRO A CA 1
ATOM 1653 C C . PRO A 1 209 ? -42.386 -5.678 37.772 1.00 45.44 209 PRO A C 1
ATOM 1655 O O . PRO A 1 209 ? -41.528 -4.800 37.674 1.00 45.44 209 PRO A O 1
ATOM 1658 N N . GLN A 1 210 ? -43.676 -5.504 37.454 1.00 52.12 210 GLN A N 1
ATOM 1659 C CA . GLN A 1 210 ? -44.300 -4.224 37.070 1.00 52.12 210 GLN A CA 1
ATOM 1660 C C . GLN A 1 210 ? -44.054 -3.125 38.106 1.00 52.12 210 GLN A C 1
ATOM 1662 O O . GLN A 1 210 ? -44.117 -3.448 39.315 1.00 52.12 210 GLN A O 1
#

Foldseek 3Di:
DCVVVVAPLCVLLVVLLVVLVVVLVVLVVLLVVLLVQLVVLVVQLVVLVVVLVVLVVQLVVLVVVLVVCCVVPVPDPVNVVSVVVNVVSVLVSVVSVVVSVVSCVVSNCVSVVSNVQSVVLSVVLNVLSVVLSVVSVVQDDPDDDDPPDDDDDRDCSVVNVVSSVVSVVCNVPDDDDDPPVDDPDDPDPPPVVVVVSVVVVVVVVVPDDD

InterPro domains:
  IPR027267 AH/BAR domain superfamily [G3DSA:1.20.1270.60] (2-179)
  IPR028245 Eisosome component PIL1/LSP1 [PF13805] (2-176)
  IPR028245 Eisosome component PIL1/LSP1 [PTHR31962] (2-178)

Radius of gyration: 33.24 Å; chains: 1; bounding box: 87×33×89 Å

Organism: NCBI:txid1442378

Secondary structure (DSSP, 8-state):
--GGGT-HHHHHHHHHHHHHHHHHHHHHHHHHHHHHHHHHHHHHHHHHHHHHHHHHHHHHHHHHHHHHHHHH-TT-THHHHHHHHHHHHHHHHHHHHHHHHHHHHHHHHHHHHHHHHHHHHHHHHHHHHHHHHHHHHTTS--PPPPTTPPPPP---HHHHHHHHHHHHHHHHH--PPP-TT--S------THHHHHHHHHHHHHHTSS--

pLDDT: mean 87.89, std 16.69, range [38.31, 98.69]